Protein AF-A0AAD7X6B1-F1 (afdb_monomer_lite)

pLDDT: mean 72.1, std 19.34, range [38.94, 98.25]

Radius of gyration: 51.31 Å; chains: 1; bounding box: 116×56×172 Å

Structure (mmCIF, N/CA/C/O backbone):
data_AF-A0AAD7X6B1-F1
#
_entry.id   AF-A0AAD7X6B1-F1
#
loop_
_atom_site.group_PDB
_atom_site.id
_atom_site.type_symbol
_atom_site.label_atom_id
_atom_site.label_alt_id
_atom_site.label_comp_id
_atom_site.label_asym_id
_atom_site.label_entity_id
_atom_site.label_seq_id
_atom_site.pdbx_PDB_ins_code
_atom_site.Cartn_x
_atom_site.Cartn_y
_atom_site.Cartn_z
_atom_site.occupancy
_atom_site.B_iso_or_equiv
_atom_site.auth_seq_id
_atom_site.auth_comp_id
_atom_site.auth_asym_id
_atom_site.auth_atom_id
_atom_site.pdbx_PDB_model_num
ATOM 1 N N . MET A 1 1 ? -12.098 41.714 21.337 1.00 38.94 1 MET A N 1
ATOM 2 C CA . MET A 1 1 ? -11.946 41.512 19.877 1.00 38.94 1 MET A CA 1
ATOM 3 C C . MET A 1 1 ? -10.847 40.485 19.620 1.00 38.94 1 MET A C 1
ATOM 5 O O . MET A 1 1 ? -9.726 40.737 20.051 1.00 38.94 1 MET A O 1
ATOM 9 N N . PRO A 1 2 ? -11.117 39.340 18.969 1.00 40.84 2 PRO A N 1
ATOM 10 C CA . PRO A 1 2 ? -10.054 38.432 18.548 1.00 40.84 2 PRO A CA 1
ATOM 11 C C . PRO A 1 2 ? -9.272 39.062 17.382 1.00 40.84 2 PRO A C 1
ATOM 13 O O . PRO A 1 2 ? -9.855 39.478 16.381 1.00 40.84 2 PRO A O 1
ATOM 16 N N . ARG A 1 3 ? -7.944 39.179 17.527 1.00 50.16 3 ARG A N 1
ATOM 17 C CA . ARG A 1 3 ? -7.034 39.708 16.496 1.00 50.16 3 ARG A CA 1
ATOM 18 C C . ARG A 1 3 ? -7.098 38.823 15.242 1.00 50.16 3 ARG A C 1
ATOM 20 O O . ARG A 1 3 ? -6.750 37.646 15.299 1.00 50.16 3 ARG A O 1
ATOM 27 N N . ARG A 1 4 ? -7.516 39.401 14.109 1.00 45.25 4 ARG A N 1
ATOM 28 C CA . ARG A 1 4 ? -7.456 38.772 12.778 1.00 45.25 4 ARG A CA 1
ATOM 29 C C . ARG A 1 4 ? -6.008 38.370 12.463 1.00 45.25 4 ARG A C 1
ATOM 31 O O . ARG A 1 4 ? -5.134 39.231 12.397 1.00 45.25 4 ARG A O 1
ATOM 38 N N . ARG A 1 5 ? -5.752 37.073 12.260 1.00 54.50 5 ARG A N 1
ATOM 39 C CA . ARG A 1 5 ? -4.496 36.581 11.667 1.00 54.50 5 ARG A CA 1
ATOM 40 C C . ARG A 1 5 ? -4.524 36.938 10.178 1.00 54.50 5 ARG A C 1
ATOM 42 O O . ARG A 1 5 ? -5.528 36.681 9.518 1.00 54.50 5 ARG A O 1
ATOM 49 N N . LYS A 1 6 ? -3.464 37.573 9.669 1.00 43.41 6 LYS A N 1
ATOM 50 C CA . LYS A 1 6 ? -3.304 37.836 8.232 1.00 43.41 6 LYS A CA 1
ATOM 51 C C . LYS A 1 6 ? -3.245 36.491 7.496 1.00 43.41 6 LYS A C 1
ATOM 53 O O . LYS A 1 6 ? -2.525 35.598 7.937 1.00 43.41 6 LYS A O 1
ATOM 58 N N . LEU A 1 7 ? -4.021 36.354 6.422 1.00 44.69 7 LEU A N 1
ATOM 59 C CA . LEU A 1 7 ? -3.875 35.264 5.459 1.00 44.69 7 LEU A CA 1
ATOM 60 C C . LEU A 1 7 ? -2.452 35.336 4.895 1.00 44.69 7 LEU A C 1
ATOM 62 O O . LEU A 1 7 ? -2.012 36.408 4.478 1.00 44.69 7 LEU A O 1
ATOM 66 N N . CYS A 1 8 ? -1.723 34.223 4.961 1.00 40.91 8 CYS A N 1
ATOM 67 C CA . CYS A 1 8 ? -0.451 34.070 4.271 1.00 40.91 8 CYS A CA 1
ATOM 68 C C . CYS A 1 8 ? -0.686 34.350 2.783 1.00 40.91 8 CYS A C 1
ATOM 70 O O . CYS A 1 8 ? -1.625 33.814 2.198 1.00 40.91 8 CYS A O 1
ATOM 72 N N . SER A 1 9 ? 0.137 35.236 2.228 1.00 46.09 9 SER A N 1
ATOM 73 C CA . SER A 1 9 ? 0.201 35.572 0.810 1.00 46.09 9 SER A CA 1
ATOM 74 C C . SER A 1 9 ? 0.146 34.319 -0.060 1.00 46.09 9 SER A C 1
ATOM 76 O O . SER A 1 9 ? 0.816 33.331 0.240 1.00 46.09 9 SER A O 1
ATOM 78 N N . GLU A 1 10 ? -0.653 34.399 -1.121 1.00 46.06 10 GLU A N 1
ATOM 79 C CA . GLU A 1 10 ? -0.800 33.429 -2.203 1.00 46.06 10 GLU A CA 1
ATOM 80 C C . GLU A 1 10 ? 0.573 32.999 -2.738 1.00 46.06 10 GLU A C 1
ATOM 82 O O . GLU A 1 10 ? 1.159 33.639 -3.606 1.00 46.06 10 GLU A O 1
ATOM 87 N N . ALA A 1 11 ? 1.113 31.913 -2.193 1.00 47.50 11 ALA A N 1
ATOM 88 C CA . ALA A 1 11 ? 2.124 31.134 -2.882 1.00 47.50 11 ALA A CA 1
ATOM 89 C C . ALA A 1 11 ? 1.376 30.175 -3.823 1.00 47.50 11 ALA A C 1
ATOM 91 O O . ALA A 1 11 ? 0.430 29.519 -3.368 1.00 47.50 11 ALA A O 1
ATOM 92 N N . PRO A 1 12 ? 1.743 30.079 -5.114 1.00 46.25 12 PRO A N 1
ATOM 93 C CA . PRO A 1 12 ? 1.146 29.095 -6.004 1.00 46.25 12 PRO A CA 1
ATOM 94 C C . PRO A 1 12 ? 1.368 27.699 -5.414 1.00 46.25 12 PRO A C 1
ATOM 96 O O . PRO A 1 12 ? 2.483 27.317 -5.066 1.00 46.25 12 PRO A O 1
ATOM 99 N N . SER A 1 13 ? 0.286 26.937 -5.265 1.00 56.88 13 SER A N 1
ATOM 100 C CA . SER A 1 13 ? 0.267 25.627 -4.602 1.00 56.88 13 SER A CA 1
ATOM 101 C C . SER A 1 13 ? 1.035 24.533 -5.354 1.00 56.88 13 SER A C 1
ATOM 103 O O . SER A 1 13 ? 1.151 23.412 -4.858 1.00 56.88 13 SER A O 1
ATOM 105 N N . HIS A 1 14 ? 1.574 24.848 -6.532 1.00 47.16 14 HIS A N 1
ATOM 106 C CA . HIS A 1 14 ? 2.345 23.940 -7.363 1.00 47.16 14 HIS A CA 1
ATOM 107 C C . HIS A 1 14 ? 3.585 24.648 -7.922 1.00 47.16 14 HIS A C 1
ATOM 109 O O . HIS A 1 14 ? 3.443 25.735 -8.487 1.00 47.16 14 HIS A O 1
ATOM 115 N N . PRO A 1 15 ? 4.781 24.044 -7.799 1.00 58.50 15 PRO A N 1
ATOM 116 C CA . PRO A 1 15 ? 5.974 24.556 -8.456 1.00 58.50 15 PRO A CA 1
ATOM 117 C C . PRO A 1 15 ? 5.819 24.465 -9.979 1.00 58.50 15 PRO A C 1
ATOM 119 O O . PRO A 1 15 ? 5.164 23.559 -10.506 1.00 58.50 15 PRO A O 1
ATOM 122 N N . SER A 1 16 ? 6.422 25.413 -10.685 1.00 63.22 16 SER A N 1
ATOM 123 C CA . SER A 1 16 ? 6.434 25.469 -12.145 1.00 63.22 16 SER A CA 1
ATOM 124 C C . SER A 1 16 ? 7.122 24.229 -12.757 1.00 63.22 16 SER A C 1
ATOM 126 O O . SER A 1 16 ? 7.929 23.561 -12.102 1.00 63.22 16 SER A O 1
ATOM 128 N N . PRO A 1 17 ? 6.853 23.892 -14.033 1.00 60.91 17 PRO A N 1
ATOM 129 C CA . PRO A 1 17 ? 7.487 22.753 -14.706 1.00 60.91 17 PRO A CA 1
ATOM 130 C C . PRO A 1 17 ? 9.028 22.796 -14.715 1.00 60.91 17 PRO A C 1
ATOM 132 O O . PRO A 1 17 ? 9.675 21.748 -14.784 1.00 60.91 17 PRO A O 1
ATOM 135 N N . GLU A 1 18 ? 9.624 23.989 -14.628 1.00 60.53 18 GLU A N 1
ATOM 136 C CA . GLU A 1 18 ? 11.076 24.186 -14.532 1.00 60.53 18 GLU A CA 1
ATOM 137 C C . GLU A 1 18 ? 11.610 23.894 -13.120 1.00 60.53 18 GLU A C 1
ATOM 139 O O . GLU A 1 18 ? 12.640 23.234 -12.977 1.00 60.53 18 GLU A O 1
ATOM 144 N N . GLU A 1 19 ? 10.865 24.249 -12.070 1.00 58.59 19 GLU A N 1
ATOM 145 C CA . GLU A 1 19 ? 11.186 23.888 -10.680 1.00 58.59 19 GLU A CA 1
ATOM 146 C C . GLU A 1 19 ? 11.054 22.373 -10.434 1.00 58.59 19 GLU A C 1
ATOM 148 O O . GLU A 1 19 ? 11.860 21.780 -9.714 1.00 58.59 19 GLU A O 1
ATOM 153 N N . PHE A 1 20 ? 10.110 21.702 -11.106 1.00 59.72 20 PHE A N 1
ATOM 154 C CA . PHE A 1 20 ? 9.967 20.240 -11.058 1.00 59.72 20 PHE A CA 1
ATOM 155 C C . PHE A 1 20 ? 11.178 19.496 -11.644 1.00 59.72 20 PHE A C 1
ATOM 157 O O . PHE A 1 20 ? 11.545 18.424 -11.154 1.00 59.72 20 PHE A O 1
ATOM 164 N N . LYS A 1 21 ? 11.823 20.056 -12.677 1.00 60.78 21 LYS A N 1
ATOM 165 C CA . LYS A 1 21 ? 13.066 19.503 -13.241 1.00 60.78 21 LYS A CA 1
ATOM 166 C C . LYS A 1 21 ? 14.221 19.579 -12.244 1.00 60.78 21 LYS A C 1
ATOM 168 O O . LYS A 1 21 ? 14.988 18.623 -12.159 1.00 60.78 21 LYS A O 1
ATOM 173 N N . ASN A 1 22 ? 14.295 20.648 -11.454 1.00 57.41 22 ASN A N 1
ATOM 174 C CA . ASN A 1 22 ? 15.343 20.830 -10.447 1.00 57.41 22 ASN A CA 1
ATOM 175 C C . ASN A 1 22 ? 15.127 19.946 -9.204 1.00 57.41 22 ASN A C 1
ATOM 177 O O . ASN A 1 22 ? 16.087 19.407 -8.659 1.00 57.41 22 ASN A O 1
ATOM 181 N N . MET A 1 23 ? 13.874 19.686 -8.815 1.00 53.59 23 MET A N 1
ATOM 182 C CA . MET A 1 23 ? 13.534 18.772 -7.708 1.00 53.59 23 MET A CA 1
ATOM 183 C C . MET A 1 23 ? 13.825 17.293 -8.017 1.00 53.59 23 MET A C 1
ATOM 185 O O . MET A 1 23 ? 13.934 16.478 -7.103 1.00 53.59 23 MET A O 1
ATOM 189 N N . ARG A 1 24 ? 13.978 16.929 -9.299 1.00 57.56 24 ARG A N 1
ATOM 190 C CA . ARG A 1 24 ? 14.269 15.554 -9.743 1.00 57.56 24 ARG A CA 1
ATOM 191 C C . ARG A 1 24 ? 15.698 15.094 -9.424 1.00 57.56 24 ARG A C 1
ATOM 193 O O . ARG A 1 24 ? 15.973 13.901 -9.509 1.00 57.56 24 ARG A O 1
ATOM 200 N N . TYR A 1 25 ? 16.578 16.030 -9.066 1.00 56.81 25 TYR A N 1
ATOM 201 C CA . TYR A 1 25 ? 17.974 15.778 -8.699 1.00 56.81 25 TYR A CA 1
ATOM 202 C C . TYR A 1 25 ? 18.223 15.817 -7.186 1.00 56.81 25 TYR A C 1
ATOM 204 O O . TYR A 1 25 ? 19.356 15.610 -6.753 1.00 56.81 25 TYR A O 1
ATOM 212 N N . LEU A 1 26 ? 17.190 16.053 -6.369 1.00 53.41 26 LEU A N 1
ATOM 213 C CA . LEU A 1 26 ? 17.320 15.934 -4.921 1.00 53.41 26 LEU A CA 1
ATOM 214 C C . LEU A 1 26 ? 17.303 14.449 -4.524 1.00 53.41 26 LEU A C 1
ATOM 216 O O . LEU A 1 26 ? 16.435 13.705 -4.992 1.00 53.41 26 LEU A O 1
ATOM 220 N N . PRO A 1 27 ? 18.236 13.993 -3.668 1.00 51.09 27 PRO A N 1
ATOM 221 C CA . PRO A 1 27 ? 18.174 12.645 -3.127 1.00 51.09 27 PRO A CA 1
ATOM 222 C C . PRO A 1 27 ? 16.839 12.455 -2.389 1.00 51.09 27 PRO A C 1
ATOM 224 O O . PRO A 1 27 ? 16.344 13.397 -1.760 1.00 51.09 27 PRO A O 1
ATOM 227 N N . PRO A 1 28 ? 16.226 11.259 -2.466 1.00 54.28 28 PRO A N 1
ATOM 228 C CA . PRO A 1 28 ? 14.973 10.993 -1.775 1.00 54.28 28 PRO A CA 1
ATOM 229 C C . PRO A 1 28 ? 15.126 11.298 -0.278 1.00 54.28 28 PRO A C 1
ATOM 231 O O . PRO A 1 28 ? 16.199 11.049 0.283 1.00 54.28 28 PRO A O 1
ATOM 234 N N . PRO A 1 29 ? 14.075 11.813 0.389 1.00 51.41 29 PRO A N 1
ATOM 235 C CA . PRO A 1 29 ? 14.129 12.059 1.821 1.00 51.41 29 PRO A CA 1
ATOM 236 C C . PRO A 1 29 ? 14.535 10.763 2.539 1.00 51.41 29 PRO A C 1
ATOM 238 O O . PRO A 1 29 ? 14.073 9.682 2.146 1.00 51.41 29 PRO A O 1
ATOM 241 N N . PRO A 1 30 ? 15.402 10.838 3.566 1.00 45.00 30 PRO A N 1
ATOM 242 C CA . PRO A 1 30 ? 15.869 9.655 4.271 1.00 45.00 30 PRO A CA 1
ATOM 243 C C . PRO A 1 30 ? 14.665 8.838 4.740 1.00 45.00 30 PRO A C 1
ATOM 245 O O . PRO A 1 30 ? 13.709 9.377 5.307 1.00 45.00 30 PRO A O 1
ATOM 248 N N . ARG A 1 31 ? 14.691 7.528 4.455 1.00 47.03 31 ARG A N 1
ATOM 249 C CA . ARG A 1 31 ? 13.629 6.602 4.862 1.00 47.03 31 ARG A CA 1
ATOM 250 C C . ARG A 1 31 ? 13.367 6.799 6.351 1.00 47.03 31 ARG A C 1
ATOM 252 O O . ARG A 1 31 ? 14.287 6.675 7.158 1.00 47.03 31 ARG A O 1
ATOM 259 N N . ARG A 1 32 ? 12.110 7.075 6.711 1.00 48.19 32 ARG A N 1
ATOM 260 C CA . ARG A 1 32 ? 11.654 7.036 8.103 1.00 48.19 32 ARG A CA 1
ATOM 261 C C . ARG A 1 32 ? 12.042 5.671 8.668 1.00 48.19 32 ARG A C 1
ATOM 263 O O . ARG A 1 32 ? 11.485 4.661 8.241 1.00 48.19 32 ARG A O 1
ATOM 270 N N . ARG A 1 33 ? 13.021 5.637 9.575 1.00 51.72 33 ARG A N 1
ATOM 271 C CA . ARG A 1 33 ? 13.382 4.427 10.315 1.00 51.72 33 ARG A CA 1
ATOM 272 C C . ARG A 1 33 ? 12.201 4.100 11.222 1.00 51.72 33 ARG A C 1
ATOM 274 O O . ARG A 1 33 ? 12.027 4.699 12.276 1.00 51.72 33 ARG A O 1
ATOM 281 N N . ILE A 1 34 ? 11.325 3.223 10.743 1.00 50.44 34 ILE A N 1
ATOM 282 C CA . ILE A 1 34 ? 10.298 2.602 11.573 1.00 50.44 34 ILE A CA 1
ATOM 283 C C . ILE A 1 34 ? 11.072 1.724 12.568 1.00 50.44 34 ILE A C 1
ATOM 285 O O . ILE A 1 34 ? 11.906 0.934 12.115 1.00 50.44 34 ILE A O 1
ATOM 289 N N . PRO A 1 35 ? 10.882 1.884 13.890 1.00 48.81 35 PRO A N 1
ATOM 290 C CA . PRO A 1 35 ? 11.547 1.023 14.860 1.00 48.81 35 PRO A CA 1
ATOM 291 C C . PRO A 1 35 ? 11.210 -0.443 14.550 1.00 48.81 35 PRO A C 1
ATOM 293 O O . PRO A 1 35 ? 10.086 -0.720 14.114 1.00 48.81 35 PRO A O 1
ATOM 296 N N . PRO A 1 36 ? 12.162 -1.378 14.721 1.00 45.44 36 PRO A N 1
ATOM 297 C CA . PRO A 1 36 ? 11.935 -2.774 14.378 1.00 45.44 36 PRO A CA 1
ATOM 298 C C . PRO A 1 36 ? 10.701 -3.306 15.124 1.00 45.44 36 PRO A C 1
ATOM 300 O O . PRO A 1 36 ? 10.504 -2.971 16.298 1.00 45.44 36 PRO A O 1
ATOM 303 N N . PRO A 1 37 ? 9.847 -4.109 14.463 1.00 51.75 37 PRO A N 1
ATOM 304 C CA . PRO A 1 37 ? 8.728 -4.746 15.137 1.00 51.75 37 PRO A CA 1
ATOM 305 C C . PRO A 1 37 ? 9.268 -5.611 16.278 1.00 51.75 37 PRO A C 1
ATOM 307 O O . PRO A 1 37 ? 10.190 -6.405 16.089 1.00 51.75 37 PRO A O 1
ATOM 310 N N . VAL A 1 38 ? 8.708 -5.424 17.473 1.00 48.25 38 VAL A N 1
ATOM 311 C CA . VAL A 1 38 ? 9.084 -6.195 18.660 1.00 48.25 38 VAL A CA 1
ATOM 312 C C . VAL A 1 38 ? 8.784 -7.675 18.379 1.00 48.25 38 VAL A C 1
ATOM 314 O O . VAL A 1 38 ? 7.633 -7.988 18.064 1.00 48.25 38 VAL A O 1
ATOM 317 N N . PRO A 1 39 ? 9.772 -8.586 18.465 1.00 44.34 39 PRO A N 1
ATOM 318 C CA . PRO A 1 39 ? 9.542 -10.004 18.229 1.00 44.34 39 PRO A CA 1
ATOM 319 C C . PRO A 1 39 ? 8.568 -10.546 19.278 1.00 44.34 39 PRO A C 1
ATOM 321 O O . PRO A 1 39 ? 8.812 -10.480 20.480 1.00 44.34 39 PRO A O 1
ATOM 324 N N . SER A 1 40 ? 7.458 -11.108 18.810 1.00 46.66 40 SER A N 1
ATOM 325 C CA . SER A 1 40 ? 6.345 -11.634 19.608 1.00 46.66 40 SER A CA 1
ATOM 326 C C . SER A 1 40 ? 6.652 -12.941 20.359 1.00 46.66 40 SER A C 1
ATOM 328 O O . SER A 1 40 ? 5.726 -13.600 20.816 1.00 46.66 40 SER A O 1
ATOM 330 N N . GLY A 1 41 ? 7.925 -13.343 20.455 1.00 43.25 41 GLY A N 1
ATOM 331 C CA . GLY A 1 41 ? 8.350 -14.664 20.944 1.00 43.25 41 GLY A CA 1
ATOM 332 C C . GLY A 1 41 ? 9.249 -14.663 22.182 1.00 43.25 41 GLY A C 1
ATOM 333 O O . GLY A 1 41 ? 9.650 -15.730 22.628 1.00 43.25 41 GLY A O 1
ATOM 334 N N . LEU A 1 42 ? 9.574 -13.498 22.743 1.00 42.78 42 LEU A N 1
ATOM 335 C CA . LEU A 1 42 ? 10.259 -13.389 24.031 1.00 42.78 42 LEU A CA 1
ATOM 336 C C . LEU A 1 42 ? 9.293 -12.716 25.003 1.00 42.78 42 LEU A C 1
ATOM 338 O O . LEU A 1 42 ? 9.315 -11.497 25.147 1.00 42.78 42 LEU A O 1
ATOM 342 N N . GLU A 1 43 ? 8.404 -13.496 25.624 1.00 44.28 43 GLU A N 1
ATOM 343 C CA . GLU A 1 43 ? 7.731 -13.049 26.845 1.00 44.28 43 GLU A CA 1
ATOM 344 C C . GLU A 1 43 ? 8.816 -12.854 27.914 1.00 44.28 43 GLU A C 1
ATOM 346 O O . GLU A 1 43 ? 9.430 -13.837 28.340 1.00 44.28 43 GLU A O 1
ATOM 351 N N . PRO A 1 44 ? 9.106 -11.618 28.359 1.00 45.66 44 PRO A N 1
ATOM 352 C CA . PRO A 1 44 ? 9.964 -11.429 29.504 1.00 45.66 44 PRO A CA 1
ATOM 353 C C . PRO A 1 44 ? 9.102 -11.711 30.733 1.00 45.66 44 PRO A C 1
ATOM 355 O O . PRO A 1 44 ? 8.454 -10.818 31.271 1.00 45.66 44 PRO A O 1
ATOM 358 N N . TYR A 1 45 ? 9.121 -12.957 31.203 1.00 44.72 45 TYR A N 1
ATOM 359 C CA . TYR A 1 45 ? 8.656 -13.316 32.550 1.00 44.72 45 TYR A CA 1
ATOM 360 C C . TYR A 1 45 ? 9.523 -12.686 33.664 1.00 44.72 45 TYR A C 1
ATOM 362 O O . TYR A 1 45 ? 9.308 -12.966 34.834 1.00 44.72 45 TYR A O 1
ATOM 370 N N . LEU A 1 46 ? 10.494 -11.831 33.319 1.00 40.16 46 LEU A N 1
ATOM 371 C CA . LEU A 1 46 ? 11.587 -11.393 34.190 1.00 40.16 46 LEU A CA 1
ATOM 372 C C . LEU A 1 46 ? 11.518 -9.933 34.682 1.00 40.16 46 LEU A C 1
ATOM 374 O O . LEU A 1 46 ? 12.427 -9.515 35.378 1.00 40.16 46 LEU A O 1
ATOM 378 N N . GLU A 1 47 ? 10.472 -9.152 34.384 1.00 51.12 47 GLU A N 1
ATOM 379 C CA . GLU A 1 47 ? 10.366 -7.755 34.887 1.00 51.12 47 GLU A CA 1
ATOM 380 C C . GLU A 1 47 ? 9.001 -7.410 35.516 1.00 51.12 47 GLU A C 1
ATOM 382 O O . GLU A 1 47 ? 8.708 -6.247 35.812 1.00 51.12 47 GLU A O 1
ATOM 387 N N . TYR A 1 48 ? 8.136 -8.409 35.712 1.00 49.69 48 TYR A N 1
ATOM 388 C CA . TYR A 1 48 ? 6.825 -8.186 36.326 1.00 49.69 48 TYR A CA 1
ATOM 389 C C . TYR A 1 48 ? 6.921 -7.912 37.832 1.00 49.69 48 TYR A C 1
ATOM 391 O O . TYR A 1 48 ? 6.130 -7.140 38.368 1.00 49.69 48 TYR A O 1
ATOM 399 N N . GLU A 1 49 ? 7.894 -8.523 38.505 1.00 52.00 49 GLU A N 1
ATOM 400 C CA . GLU A 1 49 ? 8.059 -8.416 39.954 1.00 52.00 49 GLU A CA 1
ATOM 401 C C . GLU A 1 49 ? 8.621 -7.032 40.329 1.00 52.00 49 GLU A C 1
ATOM 403 O O . GLU A 1 49 ? 7.915 -6.231 40.932 1.00 52.00 49 GLU A O 1
ATOM 408 N N . ASP A 1 50 ? 9.793 -6.630 39.843 1.00 54.69 50 ASP A N 1
ATOM 409 C CA . ASP A 1 50 ? 10.483 -5.446 40.389 1.00 54.69 50 ASP A CA 1
ATOM 410 C C . ASP A 1 50 ? 9.766 -4.090 40.211 1.00 54.69 50 ASP A C 1
ATOM 412 O O . ASP A 1 50 ? 9.930 -3.186 41.031 1.00 54.69 50 ASP A O 1
ATOM 416 N N . THR A 1 51 ? 8.954 -3.911 39.162 1.00 56.22 51 THR A N 1
ATOM 417 C CA . THR A 1 51 ? 8.297 -2.612 38.885 1.00 56.22 51 THR A CA 1
ATOM 418 C C . THR A 1 51 ? 6.858 -2.515 39.387 1.00 56.22 51 THR A C 1
ATOM 420 O O . THR A 1 51 ? 6.337 -1.409 39.565 1.00 56.22 51 THR A O 1
ATOM 423 N N . VAL A 1 52 ? 6.200 -3.655 39.603 1.00 56.72 52 VAL A N 1
ATOM 424 C CA . VAL A 1 52 ? 4.758 -3.738 39.893 1.00 56.72 52 VAL A CA 1
ATOM 425 C C . VAL A 1 52 ? 4.511 -4.226 41.310 1.00 56.72 52 VAL A C 1
ATOM 427 O O . VAL A 1 52 ? 3.501 -3.864 41.908 1.00 56.72 52 VAL A O 1
ATOM 430 N N . GLN A 1 53 ? 5.440 -4.995 41.874 1.00 61.81 53 GLN A N 1
ATOM 431 C CA . GLN A 1 53 ? 5.321 -5.575 43.203 1.00 61.81 53 GLN A CA 1
ATOM 432 C C . GLN A 1 53 ? 5.160 -4.543 44.324 1.00 61.81 53 GLN A C 1
ATOM 434 O O . GLN A 1 53 ? 4.258 -4.752 45.130 1.00 61.81 53 GLN A O 1
ATOM 439 N N . PRO A 1 54 ? 5.845 -3.380 44.331 1.00 64.69 54 PRO A N 1
ATOM 440 C CA . PRO A 1 54 ? 5.588 -2.352 45.343 1.00 64.69 54 PRO A CA 1
ATOM 441 C C . PRO A 1 54 ? 4.146 -1.817 45.289 1.00 64.69 54 PRO A C 1
ATOM 443 O O . PRO A 1 54 ? 3.493 -1.660 46.315 1.00 64.69 54 PRO A O 1
ATOM 446 N N . LEU A 1 55 ? 3.606 -1.608 44.080 1.00 60.34 55 LEU A N 1
ATOM 447 C CA . LEU A 1 55 ? 2.232 -1.130 43.866 1.00 60.34 55 LEU A CA 1
ATOM 448 C C . LEU A 1 55 ? 1.188 -2.204 44.199 1.00 60.34 55 LEU A C 1
ATOM 450 O O . LEU A 1 55 ? 0.119 -1.902 44.723 1.00 60.34 55 LEU A O 1
ATOM 454 N N . VAL A 1 56 ? 1.488 -3.466 43.893 1.00 63.59 56 VAL A N 1
ATOM 455 C CA . VAL A 1 56 ? 0.632 -4.611 44.221 1.00 63.59 56 VAL A CA 1
ATOM 456 C C . VAL A 1 56 ? 0.620 -4.859 45.725 1.00 63.59 56 VAL A C 1
ATOM 458 O O . VAL A 1 56 ? -0.436 -5.172 46.262 1.00 63.59 56 VAL A O 1
ATOM 461 N N . GLU A 1 57 ? 1.750 -4.716 46.414 1.00 66.88 57 GLU A N 1
ATOM 462 C CA . GLU A 1 57 ? 1.856 -4.865 47.869 1.00 66.88 57 GLU A CA 1
ATOM 463 C C . GLU A 1 57 ? 1.126 -3.733 48.608 1.00 66.88 57 GLU A C 1
ATOM 465 O O . GLU A 1 57 ? 0.345 -4.019 49.519 1.00 66.88 57 GLU A O 1
ATOM 470 N N . GLU A 1 58 ? 1.258 -2.478 48.157 1.00 65.06 58 GLU A N 1
ATOM 471 C CA . GLU A 1 58 ? 0.481 -1.341 48.682 1.00 65.06 58 GLU A CA 1
ATOM 472 C C . GLU A 1 58 ? -1.035 -1.516 48.489 1.00 65.06 58 GLU A C 1
ATOM 474 O O . GLU A 1 58 ? -1.820 -1.173 49.376 1.00 65.06 58 GLU A O 1
ATOM 479 N N . LEU A 1 59 ? -1.463 -2.076 47.354 1.00 59.00 59 LEU A N 1
ATOM 480 C CA . LEU A 1 59 ? -2.879 -2.312 47.062 1.00 59.00 59 LEU A CA 1
ATOM 481 C C . LEU A 1 59 ? -3.436 -3.554 47.773 1.00 59.00 59 LEU A C 1
ATOM 483 O O . LEU A 1 59 ? -4.556 -3.512 48.279 1.00 59.00 59 LEU A O 1
ATOM 487 N N . LYS A 1 60 ? -2.657 -4.639 47.888 1.00 61.03 60 LYS A N 1
ATOM 488 C CA . LYS A 1 60 ? -3.031 -5.828 48.678 1.00 61.03 60 LYS A CA 1
ATOM 489 C C . LYS A 1 60 ? -3.188 -5.502 50.160 1.00 61.03 60 LYS A C 1
ATOM 491 O O . LYS A 1 60 ? -4.042 -6.094 50.817 1.00 61.03 60 LYS A O 1
ATOM 496 N N . ALA A 1 61 ? -2.418 -4.543 50.680 1.00 66.75 61 ALA A N 1
ATOM 497 C CA . ALA A 1 61 ? -2.573 -4.047 52.046 1.00 66.75 61 ALA A CA 1
ATOM 498 C C . ALA A 1 61 ? -3.933 -3.357 52.292 1.00 66.75 61 ALA A C 1
ATOM 500 O O . ALA A 1 61 ? -4.352 -3.228 53.441 1.00 66.75 61 ALA A O 1
ATOM 501 N N . GLN A 1 62 ? -4.641 -2.945 51.232 1.00 60.97 62 GLN A N 1
ATOM 502 C CA . GLN A 1 62 ? -5.956 -2.294 51.297 1.00 60.97 62 GLN A CA 1
ATOM 503 C C . GLN A 1 62 ? -7.125 -3.259 51.021 1.00 60.97 62 GLN A C 1
ATOM 505 O O . GLN A 1 62 ? -8.278 -2.906 51.270 1.00 60.97 62 GLN A O 1
ATOM 510 N N . GLY A 1 63 ? -6.845 -4.478 50.547 1.00 66.50 63 GLY A N 1
ATOM 511 C CA . GLY A 1 63 ? -7.839 -5.525 50.309 1.00 66.50 63 GLY A CA 1
ATOM 512 C C . GLY A 1 63 ? -7.456 -6.498 49.184 1.00 66.50 63 GLY A C 1
ATOM 513 O O . GLY A 1 63 ? -6.454 -6.303 48.493 1.00 66.50 63 GLY A O 1
ATOM 514 N N . PRO A 1 64 ? -8.239 -7.573 48.980 1.00 67.31 64 PRO A N 1
ATOM 515 C CA . PRO A 1 64 ? -8.014 -8.504 47.881 1.00 67.31 64 PRO A CA 1
ATOM 516 C C . PRO A 1 64 ? -8.327 -7.834 46.536 1.00 67.31 64 PRO A C 1
ATOM 518 O O . PRO A 1 64 ? -9.452 -7.412 46.282 1.00 67.31 64 PRO A O 1
ATOM 521 N N . LEU A 1 65 ? -7.313 -7.753 45.677 1.00 69.06 65 LEU A N 1
ATOM 522 C CA . LEU A 1 65 ? -7.419 -7.249 44.307 1.00 69.06 65 LEU A CA 1
ATOM 523 C C . LEU A 1 65 ? -8.171 -8.247 43.417 1.00 69.06 65 LEU A C 1
ATOM 525 O O . LEU A 1 65 ? -7.824 -9.432 43.389 1.00 69.06 65 LEU A O 1
ATOM 529 N N . ASP A 1 66 ? -9.136 -7.766 42.633 1.00 74.25 66 ASP A N 1
ATOM 530 C CA . ASP A 1 66 ? -9.837 -8.597 41.652 1.00 74.25 66 ASP A CA 1
ATOM 531 C C . ASP A 1 66 ? -8.939 -8.877 40.426 1.00 74.25 66 ASP A C 1
ATOM 533 O O . ASP A 1 66 ? -7.898 -8.246 40.191 1.00 74.25 66 ASP A O 1
ATOM 537 N N . ARG A 1 67 ? -9.335 -9.850 39.603 1.00 59.12 67 ARG A N 1
ATOM 538 C CA . ARG A 1 67 ? -8.649 -10.233 38.363 1.00 59.12 67 ARG A CA 1
ATOM 539 C C . ARG A 1 67 ? -8.552 -9.065 37.378 1.00 59.12 67 ARG A C 1
ATOM 541 O O . ARG A 1 67 ? -7.561 -8.956 36.656 1.00 59.12 67 ARG A O 1
ATOM 548 N N . ALA A 1 68 ? -9.561 -8.194 37.343 1.00 57.16 68 ALA A N 1
ATOM 549 C CA . ALA A 1 68 ? -9.557 -7.000 36.502 1.00 57.16 68 ALA A CA 1
ATOM 550 C C . ALA A 1 68 ? -8.466 -5.998 36.921 1.00 57.16 68 ALA A C 1
ATOM 552 O O . ALA A 1 68 ? -7.779 -5.449 36.057 1.00 57.16 68 ALA A O 1
ATOM 553 N N . ASP A 1 69 ? -8.254 -5.824 38.227 1.00 62.34 69 ASP A N 1
ATOM 554 C CA . ASP A 1 69 ? -7.247 -4.908 38.769 1.00 62.34 69 ASP A CA 1
ATOM 555 C C . ASP A 1 69 ? -5.829 -5.416 38.492 1.00 62.34 69 ASP A C 1
ATOM 557 O O . ASP A 1 69 ? -4.961 -4.653 38.065 1.00 62.34 69 ASP A O 1
ATOM 561 N N . HIS A 1 70 ? -5.612 -6.730 38.607 1.00 65.81 70 HIS A N 1
ATOM 562 C CA . HIS A 1 70 ? -4.348 -7.365 38.222 1.00 65.81 70 HIS A CA 1
ATOM 563 C C . HIS A 1 70 ? -4.015 -7.145 36.739 1.00 65.81 70 HIS A C 1
ATOM 565 O O . HIS A 1 70 ? -2.882 -6.808 36.397 1.00 65.81 70 HIS A O 1
ATOM 571 N N . LEU A 1 71 ? -4.999 -7.285 35.843 1.00 66.12 71 LEU A N 1
ATOM 572 C CA . LEU A 1 71 ? -4.800 -7.038 34.410 1.00 66.12 71 LEU A CA 1
ATOM 573 C C . LEU A 1 71 ? -4.493 -5.565 34.108 1.00 66.12 71 LEU A C 1
ATOM 575 O O . LEU A 1 71 ? -3.760 -5.266 33.160 1.00 66.12 71 LEU A O 1
ATOM 579 N N . LEU A 1 72 ? -5.048 -4.640 34.890 1.00 65.56 72 LEU A N 1
ATOM 580 C CA . LEU A 1 72 ? -4.812 -3.209 34.730 1.00 65.56 72 LEU A CA 1
ATOM 581 C C . LEU A 1 72 ? -3.403 -2.817 35.190 1.00 65.56 72 LEU A C 1
ATOM 583 O O . LEU A 1 72 ? -2.698 -2.122 34.455 1.00 65.56 72 LEU A O 1
ATOM 587 N N . LEU A 1 73 ? -2.962 -3.331 36.341 1.00 69.38 73 LEU A N 1
ATOM 588 C CA . LEU A 1 73 ? -1.592 -3.168 36.835 1.00 69.38 73 LEU A CA 1
ATOM 589 C C . LEU A 1 73 ? -0.572 -3.745 35.845 1.00 69.38 73 LEU A C 1
ATOM 591 O O . LEU A 1 73 ? 0.408 -3.077 35.515 1.00 69.38 73 LEU A O 1
ATOM 595 N N . TYR A 1 74 ? -0.865 -4.911 35.261 1.00 67.62 74 TYR A N 1
ATOM 596 C CA . TYR A 1 74 ? -0.036 -5.508 34.213 1.00 67.62 74 TYR A CA 1
ATOM 597 C C . TYR A 1 74 ? 0.094 -4.623 32.969 1.00 67.62 74 TYR A C 1
ATOM 599 O O . TYR A 1 74 ? 1.189 -4.416 32.441 1.00 67.62 74 TYR A O 1
ATOM 607 N N . ARG A 1 75 ? -1.017 -4.047 32.496 1.00 67.00 75 ARG A N 1
ATOM 608 C CA . ARG A 1 75 ? -0.995 -3.134 31.343 1.00 67.00 75 ARG A CA 1
ATOM 609 C C . ARG A 1 75 ? -0.206 -1.857 31.634 1.00 67.00 75 ARG A C 1
ATOM 611 O O . ARG A 1 75 ? 0.519 -1.393 30.757 1.00 67.00 75 ARG A O 1
ATOM 618 N N . LEU A 1 76 ? -0.326 -1.304 32.841 1.00 64.44 76 LEU A N 1
ATOM 619 C CA . LEU A 1 76 ? 0.408 -0.106 33.259 1.00 64.44 76 LEU A CA 1
ATOM 620 C C . LEU A 1 76 ? 1.916 -0.350 33.337 1.00 64.44 76 LEU A C 1
ATOM 622 O O . LEU A 1 76 ? 2.691 0.468 32.841 1.00 64.44 76 LEU A O 1
ATOM 626 N N . ALA A 1 77 ? 2.323 -1.487 33.896 1.00 65.50 77 ALA A N 1
ATOM 627 C CA . ALA A 1 77 ? 3.720 -1.903 33.951 1.00 65.50 77 ALA A CA 1
ATOM 628 C C . ALA A 1 77 ? 4.342 -1.975 32.554 1.00 65.50 77 ALA A C 1
ATOM 630 O O . ALA A 1 77 ? 5.383 -1.375 32.285 1.00 65.50 77 ALA A O 1
ATOM 631 N N . ARG A 1 78 ? 3.628 -2.624 31.625 1.00 65.69 78 ARG A N 1
ATOM 632 C CA . ARG A 1 78 ? 4.051 -2.754 30.230 1.00 65.69 78 ARG A CA 1
ATOM 633 C C . ARG A 1 78 ? 4.213 -1.398 29.548 1.00 65.69 78 ARG A C 1
ATOM 635 O O . ARG A 1 78 ? 5.195 -1.190 28.841 1.00 65.69 78 ARG A O 1
ATOM 642 N N . LEU A 1 79 ? 3.279 -0.471 29.769 1.00 65.88 79 LEU A N 1
ATOM 643 C CA . LEU A 1 79 ? 3.365 0.883 29.215 1.00 65.88 79 LEU A CA 1
ATOM 644 C C . LEU A 1 79 ? 4.594 1.633 29.749 1.00 65.88 79 LEU A C 1
ATOM 646 O O . LEU A 1 79 ? 5.367 2.172 28.957 1.00 65.88 79 LEU A O 1
ATOM 650 N N . ARG A 1 80 ? 4.842 1.583 31.063 1.00 64.25 80 ARG A N 1
ATOM 651 C CA . ARG A 1 80 ? 6.027 2.205 31.678 1.00 64.25 80 ARG A CA 1
ATOM 652 C C . ARG A 1 80 ? 7.334 1.622 31.150 1.00 64.25 80 ARG A C 1
ATOM 654 O O . ARG A 1 80 ? 8.250 2.378 30.841 1.00 64.25 80 ARG A O 1
ATOM 661 N N . GLN A 1 81 ? 7.413 0.303 30.997 1.00 67.50 81 GLN A N 1
ATOM 662 C CA . GLN A 1 81 ? 8.595 -0.362 30.450 1.00 67.50 81 GLN A CA 1
ATOM 663 C C .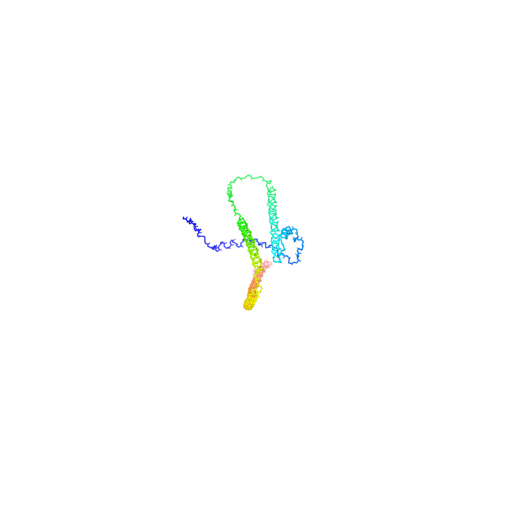 GLN A 1 81 ? 8.855 0.070 28.999 1.00 67.50 81 GLN A C 1
ATOM 665 O O . GLN A 1 81 ? 9.991 0.370 28.631 1.00 67.50 81 GLN A O 1
ATOM 670 N N . THR A 1 82 ? 7.804 0.159 28.1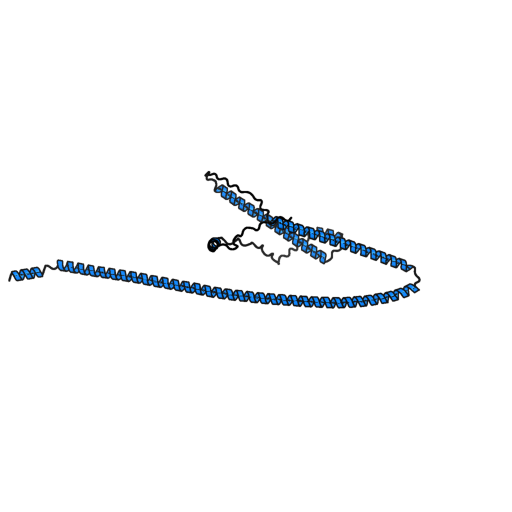73 1.00 64.44 82 THR A N 1
ATOM 671 C CA . THR A 1 82 ? 7.947 0.655 26.795 1.00 64.44 82 THR A CA 1
ATOM 672 C C . THR A 1 82 ? 8.363 2.121 26.742 1.00 64.44 82 THR A C 1
ATOM 674 O O . THR A 1 82 ? 9.144 2.491 25.866 1.00 64.44 82 THR A O 1
ATOM 677 N N . ASP A 1 83 ? 7.901 2.939 27.686 1.00 56.38 83 ASP A N 1
ATOM 678 C CA . ASP A 1 83 ? 8.281 4.347 27.780 1.00 56.38 83 ASP A CA 1
ATOM 679 C C . ASP A 1 83 ? 9.725 4.516 28.277 1.00 56.38 83 ASP A C 1
ATOM 681 O O . ASP A 1 83 ? 10.447 5.349 27.731 1.00 56.38 83 ASP A O 1
ATOM 685 N N . SER A 1 84 ? 10.193 3.686 29.220 1.00 61.16 84 SER A N 1
ATOM 686 C CA . SER A 1 84 ? 11.599 3.675 29.662 1.00 61.16 84 SER A CA 1
ATOM 687 C C . SER A 1 84 ? 12.538 3.276 28.527 1.00 61.16 84 SER A C 1
ATOM 689 O O . SER A 1 84 ? 13.488 3.997 28.238 1.00 61.16 84 SER A O 1
ATOM 691 N N . LYS A 1 85 ? 12.216 2.196 27.799 1.00 63.06 85 LYS A N 1
ATOM 692 C CA . LYS A 1 85 ? 13.004 1.736 26.642 1.00 63.06 85 LYS A CA 1
ATOM 693 C C . LYS A 1 85 ? 13.036 2.772 25.517 1.00 63.06 85 LYS A C 1
ATOM 695 O O . LYS A 1 85 ? 14.070 2.976 24.889 1.00 63.06 85 LYS A O 1
ATOM 700 N N . ARG A 1 86 ? 11.926 3.479 25.273 1.00 55.06 86 ARG A N 1
ATOM 701 C CA . ARG A 1 86 ? 11.896 4.608 24.325 1.00 55.06 86 ARG A CA 1
ATOM 702 C C . ARG A 1 86 ? 12.732 5.787 24.812 1.00 55.06 86 ARG A C 1
ATOM 704 O O . ARG A 1 86 ? 13.434 6.396 24.014 1.00 55.06 86 ARG A O 1
ATOM 711 N N . ALA A 1 87 ? 12.675 6.114 26.099 1.00 52.41 87 ALA A N 1
ATOM 712 C CA . ALA A 1 87 ? 13.484 7.183 26.673 1.00 52.41 87 ALA A CA 1
ATOM 713 C C . ALA A 1 87 ? 14.987 6.860 26.623 1.00 52.41 87 ALA A C 1
ATOM 715 O O . ALA A 1 87 ? 15.786 7.756 26.363 1.00 52.41 87 ALA A O 1
ATOM 716 N N . GLU A 1 88 ? 15.375 5.604 26.843 1.00 61.94 88 GLU A N 1
ATOM 717 C CA . GLU A 1 88 ? 16.750 5.115 26.686 1.00 61.94 88 GLU A CA 1
ATOM 718 C C . GLU A 1 88 ? 17.209 5.191 25.231 1.00 61.94 88 GLU A C 1
ATOM 720 O O . GLU A 1 88 ? 18.235 5.811 24.964 1.00 61.94 88 GLU A O 1
ATOM 725 N N . PHE A 1 89 ? 16.396 4.706 24.287 1.00 54.53 89 PHE A N 1
ATOM 726 C CA . PHE A 1 89 ? 16.672 4.822 22.853 1.00 54.53 89 PHE A CA 1
ATOM 727 C C . PHE A 1 89 ? 16.903 6.281 22.424 1.00 54.53 89 PHE A C 1
ATOM 729 O O . PHE A 1 89 ? 17.864 6.591 21.731 1.00 54.53 89 PHE A O 1
ATOM 736 N N . HIS A 1 90 ? 16.088 7.219 22.914 1.00 50.00 90 HIS A N 1
ATOM 737 C CA . HIS A 1 90 ? 16.271 8.641 22.610 1.00 50.00 90 HIS A CA 1
ATOM 738 C C . HIS A 1 90 ? 17.498 9.274 23.288 1.00 50.00 90 HIS A C 1
ATOM 740 O O . HIS A 1 90 ? 18.056 10.234 22.757 1.00 50.00 90 HIS A O 1
ATOM 746 N N . LYS A 1 91 ? 17.945 8.758 24.441 1.00 60.00 91 LYS A N 1
ATOM 747 C CA . LYS A 1 91 ? 19.217 9.174 25.061 1.00 60.00 91 LYS A CA 1
ATOM 748 C C . LYS A 1 91 ? 20.416 8.653 24.270 1.00 60.00 91 LYS A C 1
ATOM 750 O O . LYS A 1 91 ? 21.422 9.352 24.185 1.00 60.00 91 LYS A O 1
ATOM 755 N N . GLU A 1 92 ? 20.318 7.449 23.718 1.00 49.66 92 GLU A N 1
ATOM 756 C CA . GLU A 1 92 ? 21.347 6.853 22.863 1.00 49.66 92 GLU A CA 1
ATOM 757 C C . GLU A 1 92 ? 21.434 7.558 21.505 1.00 49.66 92 GLU A C 1
ATOM 759 O O . GLU A 1 92 ? 22.536 7.920 21.098 1.00 49.66 92 GLU A O 1
ATOM 764 N N . ASP A 1 93 ? 20.300 7.871 20.870 1.00 51.62 93 ASP A N 1
ATOM 765 C CA . ASP A 1 93 ? 20.246 8.668 19.634 1.00 51.62 93 ASP A CA 1
ATOM 766 C C . ASP A 1 93 ? 20.875 10.056 19.834 1.00 51.62 93 ASP A C 1
ATOM 768 O O . ASP A 1 93 ? 21.730 10.475 19.055 1.00 51.62 93 ASP A O 1
ATOM 772 N N . ALA A 1 94 ? 20.529 10.746 20.929 1.00 52.00 94 ALA A N 1
ATOM 773 C CA . ALA A 1 94 ? 21.115 12.046 21.255 1.00 52.00 94 ALA A CA 1
ATOM 774 C C . ALA A 1 94 ? 22.637 11.967 21.488 1.00 52.00 94 ALA A C 1
ATOM 776 O O . ALA A 1 94 ? 23.364 12.900 21.147 1.00 52.00 94 ALA A O 1
ATOM 777 N N . ARG A 1 95 ? 23.139 10.856 22.047 1.00 54.56 95 ARG A N 1
ATOM 778 C CA . ARG A 1 95 ? 24.584 10.609 22.196 1.00 54.56 95 ARG A CA 1
ATOM 779 C C . ARG A 1 95 ? 25.251 10.310 20.852 1.00 54.56 95 ARG A C 1
ATOM 781 O O . ARG A 1 95 ? 26.341 10.815 20.611 1.00 54.56 95 ARG A O 1
ATOM 788 N N . ALA A 1 96 ? 24.615 9.531 19.979 1.00 53.56 96 ALA A N 1
ATOM 789 C CA . ALA A 1 96 ? 25.143 9.197 18.656 1.00 53.56 96 ALA A CA 1
ATOM 790 C C . ALA A 1 96 ? 25.252 10.436 17.750 1.00 53.56 96 ALA A C 1
ATOM 792 O O . ALA A 1 96 ? 26.271 10.627 17.087 1.00 53.56 96 ALA A O 1
ATOM 793 N N . GLU A 1 97 ? 24.248 11.317 17.776 1.00 56.47 97 GLU A N 1
ATOM 794 C CA . GLU A 1 97 ? 24.295 12.595 17.059 1.00 56.47 97 GLU A CA 1
ATOM 795 C C . GLU A 1 97 ? 25.414 13.499 17.601 1.00 56.47 97 GLU A C 1
ATOM 797 O O . GLU A 1 97 ? 26.191 14.042 16.815 1.00 56.47 97 GLU A O 1
ATOM 802 N N . GLN A 1 98 ? 25.587 13.587 18.926 1.00 55.53 98 GLN A N 1
ATOM 803 C CA . GLN A 1 98 ? 26.687 14.348 19.540 1.00 55.53 98 GLN A CA 1
ATOM 804 C C . GLN A 1 98 ? 28.080 13.821 19.163 1.00 55.53 98 GLN A C 1
ATOM 806 O O . GLN A 1 98 ? 28.992 14.624 18.976 1.00 55.53 98 GLN A O 1
ATOM 811 N N . ILE A 1 99 ? 28.253 12.502 19.029 1.00 56.16 99 ILE A N 1
ATOM 812 C CA . ILE A 1 99 ? 29.519 11.900 18.580 1.00 56.16 99 ILE A CA 1
ATOM 813 C C . ILE A 1 99 ? 29.774 12.246 17.107 1.00 56.16 99 ILE A C 1
ATOM 815 O O . ILE A 1 99 ? 30.867 12.692 16.781 1.00 56.16 99 ILE A O 1
ATOM 819 N N . SER A 1 100 ? 28.759 12.159 16.236 1.00 50.66 100 SER A N 1
ATOM 820 C CA . SER A 1 100 ? 28.911 12.503 14.811 1.00 50.66 100 SER A CA 1
ATOM 821 C C . SER A 1 100 ? 29.266 13.975 14.566 1.00 50.66 100 SER A C 1
ATOM 823 O O . SER A 1 100 ? 30.124 14.269 13.740 1.00 50.66 100 SER A O 1
ATOM 825 N N . VAL A 1 101 ? 28.668 14.899 15.329 1.00 58.31 101 VAL A N 1
ATOM 826 C CA . VAL A 1 101 ? 28.992 16.332 15.255 1.00 58.31 101 VAL A CA 1
ATOM 827 C C . VAL A 1 101 ? 30.419 16.594 15.740 1.00 58.31 101 VAL A C 1
ATOM 829 O O . VAL A 1 101 ? 31.118 17.420 15.159 1.00 58.31 101 VAL A O 1
ATOM 832 N N . ARG A 1 102 ? 30.881 15.867 16.763 1.00 53.94 102 ARG A N 1
ATOM 833 C CA . ARG A 1 102 ? 32.245 15.991 17.286 1.00 53.94 102 ARG A CA 1
ATOM 834 C C . ARG A 1 102 ? 33.294 15.414 16.332 1.00 53.94 102 ARG A C 1
ATOM 836 O O . ARG A 1 102 ? 34.305 16.066 16.108 1.00 53.94 102 ARG A O 1
ATOM 843 N N . ASP A 1 103 ? 33.018 14.272 15.704 1.00 61.16 103 ASP A N 1
ATOM 844 C CA . ASP A 1 103 ? 33.881 13.681 14.671 1.00 61.16 103 ASP A CA 1
ATOM 845 C C . ASP A 1 103 ? 33.974 14.582 13.422 1.00 61.16 103 ASP A C 1
ATOM 847 O O . ASP A 1 103 ? 35.030 14.687 12.792 1.00 61.16 103 ASP A O 1
ATOM 851 N N . ASP A 1 104 ? 32.883 15.273 13.071 1.00 58.94 104 ASP A N 1
ATOM 852 C CA . ASP A 1 104 ? 32.866 16.267 11.994 1.00 58.94 104 ASP A CA 1
ATOM 853 C C . ASP A 1 104 ? 33.612 17.559 12.371 1.00 58.94 104 ASP A C 1
ATOM 855 O O . ASP A 1 104 ? 34.257 18.162 11.509 1.00 58.94 104 ASP A O 1
ATOM 859 N N . GLU A 1 105 ? 33.574 17.987 13.636 1.00 60.66 105 GLU A N 1
ATOM 860 C CA . GLU A 1 105 ? 34.387 19.104 14.137 1.00 60.66 105 GLU A CA 1
ATOM 861 C C . GLU A 1 105 ? 35.880 18.763 14.195 1.00 60.66 105 GLU A C 1
ATOM 863 O O . GLU A 1 105 ? 36.705 19.588 13.798 1.00 60.66 105 GLU A O 1
ATOM 868 N N . ASP A 1 106 ? 36.243 17.557 14.626 1.00 62.47 106 ASP A N 1
ATOM 869 C CA . ASP A 1 106 ? 37.637 17.112 14.672 1.00 62.47 106 ASP A CA 1
ATOM 870 C C . ASP A 1 106 ? 38.203 16.954 13.245 1.00 62.47 106 ASP A C 1
ATOM 872 O O . ASP A 1 106 ? 39.307 17.423 12.960 1.00 62.47 106 ASP A O 1
ATOM 876 N N . ARG A 1 107 ? 37.395 16.472 12.284 1.00 59.78 107 ARG A N 1
ATOM 877 C CA . ARG A 1 107 ? 37.735 16.490 10.845 1.00 59.78 107 ARG A CA 1
ATOM 878 C C . ARG A 1 107 ? 37.882 17.890 10.252 1.00 59.78 107 ARG A C 1
ATOM 880 O O . ARG A 1 107 ? 38.641 18.065 9.297 1.00 59.78 107 ARG A O 1
ATOM 887 N N . ARG A 1 108 ? 37.135 18.881 10.747 1.00 59.44 108 ARG A N 1
ATOM 888 C CA . ARG A 1 108 ? 37.291 20.286 10.330 1.00 59.44 108 ARG A CA 1
ATOM 889 C C . ARG A 1 108 ? 38.578 20.875 10.896 1.00 59.44 108 ARG A C 1
ATOM 891 O O . ARG A 1 108 ? 39.346 21.452 10.139 1.00 59.44 108 ARG A O 1
ATOM 898 N N . LYS A 1 109 ? 38.898 20.604 12.163 1.00 60.78 109 LYS A N 1
ATOM 899 C CA . LYS A 1 109 ? 40.159 21.035 12.789 1.00 60.78 109 LYS A CA 1
ATOM 900 C C . LYS A 1 109 ? 41.401 20.411 12.142 1.00 60.78 109 LYS A C 1
ATOM 902 O O . LYS A 1 109 ? 42.428 21.079 12.047 1.00 60.78 109 LYS A O 1
ATOM 907 N N . GLU A 1 110 ? 41.305 19.184 11.627 1.00 59.88 110 GLU A N 1
ATOM 908 C CA . GLU A 1 110 ? 42.369 18.576 10.810 1.00 59.88 110 GLU A CA 1
ATOM 909 C C . GLU A 1 110 ? 42.539 19.255 9.437 1.00 59.88 110 GLU A C 1
ATOM 911 O O . GLU A 1 110 ? 43.648 19.299 8.904 1.00 59.88 110 GLU A O 1
ATOM 916 N N . LYS A 1 111 ? 41.468 19.827 8.866 1.00 56.84 111 LYS A N 1
ATOM 917 C CA . LYS A 1 111 ? 41.506 20.559 7.586 1.00 56.84 111 LYS A CA 1
ATOM 918 C C . LYS A 1 111 ? 41.868 22.040 7.724 1.00 56.84 111 LYS A C 1
ATOM 920 O O . LYS A 1 111 ? 42.420 22.603 6.783 1.00 56.84 111 LYS A O 1
ATOM 925 N N . ASP A 1 112 ? 41.635 22.638 8.888 1.00 50.62 112 ASP A N 1
ATOM 926 C CA . ASP A 1 112 ? 41.884 24.060 9.162 1.00 50.62 112 ASP A CA 1
ATOM 927 C C . ASP A 1 112 ? 43.342 24.369 9.567 1.00 50.62 112 ASP A C 1
ATOM 929 O O . ASP A 1 112 ? 43.681 25.506 9.890 1.00 50.62 112 ASP A O 1
ATOM 933 N N . SER A 1 113 ? 44.263 23.402 9.469 1.00 50.50 113 SER A N 1
ATOM 934 C CA . SER A 1 113 ? 45.715 23.639 9.615 1.00 50.50 113 SER A CA 1
ATOM 935 C C . SER A 1 113 ? 46.358 24.333 8.395 1.00 50.50 113 SER A C 1
ATOM 937 O O . SER A 1 113 ? 47.555 24.196 8.151 1.00 50.50 113 SER A O 1
ATOM 939 N N . SER A 1 114 ? 45.587 25.089 7.608 1.00 48.94 114 SER A N 1
ATOM 940 C CA . SER A 1 114 ? 46.083 25.946 6.523 1.00 48.94 114 SER A CA 1
ATOM 941 C C . SER A 1 114 ? 45.521 27.362 6.690 1.00 48.94 114 SER A C 1
ATOM 943 O O . SER A 1 114 ? 44.302 27.524 6.695 1.00 48.94 114 SER A O 1
ATOM 945 N N . PRO A 1 115 ? 46.362 28.403 6.841 1.00 50.00 115 PRO A N 1
ATOM 946 C CA . PRO A 1 115 ? 45.877 29.730 7.175 1.00 50.00 115 PRO A CA 1
ATOM 947 C C . PRO A 1 115 ? 45.432 30.457 5.908 1.00 50.00 115 PRO A C 1
ATOM 949 O O . PRO A 1 115 ? 46.208 30.637 4.969 1.00 50.00 115 PRO A O 1
ATOM 952 N N . SER A 1 116 ? 44.192 30.933 5.884 1.00 44.31 116 SER A N 1
ATOM 953 C CA . SER A 1 116 ? 43.769 32.004 4.981 1.00 44.31 116 SER A CA 1
ATOM 954 C C . SER A 1 116 ? 42.659 32.814 5.645 1.00 44.31 116 SER A C 1
ATOM 956 O O . SER A 1 116 ? 41.533 32.353 5.792 1.00 44.31 116 SER A O 1
ATOM 958 N N . GLN A 1 117 ? 43.028 34.021 6.076 1.00 49.91 117 GLN A N 1
ATOM 959 C CA . GLN A 1 117 ? 42.122 35.113 6.429 1.00 49.91 117 GLN A CA 1
ATOM 960 C C . GLN A 1 117 ? 41.300 35.521 5.207 1.00 49.91 117 GLN A C 1
ATOM 962 O O . GLN A 1 117 ? 41.911 35.894 4.211 1.00 49.91 117 GLN A O 1
ATOM 967 N N . VAL A 1 118 ? 39.971 35.567 5.332 1.00 41.16 118 VAL A N 1
ATOM 968 C CA . VAL A 1 118 ? 39.121 36.652 4.808 1.00 41.16 118 VAL A CA 1
ATOM 969 C C . VAL A 1 118 ? 37.871 36.738 5.693 1.00 41.16 118 VAL A C 1
ATOM 971 O O . VAL A 1 118 ? 37.209 35.733 5.940 1.00 41.16 118 VAL A O 1
ATOM 974 N N . ASP A 1 119 ? 37.588 37.948 6.172 1.00 46.84 119 ASP A N 1
ATOM 975 C CA . ASP A 1 119 ? 36.402 38.339 6.934 1.00 46.84 119 ASP A CA 1
ATOM 976 C C . ASP A 1 119 ? 35.118 38.321 6.086 1.00 46.84 119 ASP A C 1
ATOM 978 O O . ASP A 1 119 ? 35.092 38.930 5.022 1.00 46.84 119 ASP A O 1
ATOM 982 N N . GLU A 1 120 ? 34.024 37.767 6.623 1.00 42.44 120 GLU A N 1
ATOM 983 C CA . GLU A 1 120 ? 32.663 38.307 6.453 1.00 42.44 120 GLU A CA 1
ATOM 984 C C . GLU A 1 120 ? 31.808 38.008 7.705 1.00 42.44 120 GLU A C 1
ATOM 986 O O . GLU A 1 120 ? 31.872 36.900 8.247 1.00 42.44 120 GLU A O 1
ATOM 991 N N . PRO A 1 121 ? 30.976 38.956 8.185 1.00 53.91 121 PRO A N 1
ATOM 992 C CA . PRO A 1 121 ? 30.093 38.731 9.320 1.00 53.91 121 PRO A CA 1
ATOM 993 C C . PRO A 1 121 ? 28.724 38.226 8.844 1.00 53.91 121 PRO A C 1
ATOM 995 O O . PRO A 1 121 ? 27.925 38.993 8.309 1.00 53.91 121 PRO A O 1
ATOM 998 N N . ASN A 1 122 ? 28.403 36.956 9.099 1.00 41.56 122 ASN A N 1
ATOM 999 C CA . ASN A 1 122 ? 27.031 36.459 8.968 1.00 41.56 122 ASN A CA 1
ATOM 1000 C C . ASN A 1 122 ? 26.344 36.412 10.336 1.00 41.56 122 ASN A C 1
ATOM 1002 O O . ASN A 1 122 ? 26.557 35.507 11.143 1.00 41.56 122 ASN A O 1
ATOM 1006 N N . LEU A 1 123 ? 25.483 37.410 10.560 1.00 44.31 123 LEU A N 1
ATOM 1007 C CA . LEU A 1 123 ? 24.423 37.394 11.563 1.00 44.31 123 LEU A CA 1
ATOM 1008 C C . LEU A 1 123 ? 23.517 36.179 11.320 1.00 44.31 123 LEU A C 1
ATOM 1010 O O . LEU A 1 123 ? 22.623 36.214 10.477 1.00 44.31 123 LEU A O 1
ATOM 1014 N N . THR A 1 124 ? 23.715 35.112 12.089 1.00 42.38 124 THR A N 1
ATOM 1015 C CA . THR A 1 124 ? 22.704 34.071 12.267 1.00 42.38 124 THR A CA 1
ATOM 1016 C C . THR A 1 124 ? 21.874 34.440 13.487 1.00 42.38 124 THR A C 1
ATOM 1018 O O . THR A 1 124 ? 22.306 34.367 14.632 1.00 42.38 124 THR A O 1
ATOM 1021 N N . THR A 1 125 ? 20.670 34.938 13.224 1.00 40.69 125 THR A N 1
ATOM 1022 C CA . THR A 1 125 ? 19.634 35.096 14.238 1.00 40.69 125 THR A CA 1
ATOM 1023 C C . THR A 1 125 ? 19.202 33.697 14.670 1.00 40.69 125 THR A C 1
ATOM 1025 O O . THR A 1 125 ? 18.516 33.000 13.925 1.00 40.69 125 THR A O 1
ATOM 1028 N N . GLU A 1 126 ? 19.631 33.267 15.855 1.00 44.12 126 GLU A N 1
ATOM 1029 C CA . GLU A 1 126 ? 19.060 32.109 16.537 1.00 44.12 126 GLU A CA 1
ATOM 1030 C C . GLU A 1 126 ? 17.605 32.433 16.909 1.00 44.12 126 GLU A C 1
ATOM 1032 O O . GLU A 1 126 ? 17.309 32.976 17.973 1.00 44.12 126 GLU A O 1
ATOM 1037 N N . GLU A 1 127 ? 16.661 32.126 16.020 1.00 41.00 127 GLU A N 1
ATOM 1038 C CA . GLU A 1 127 ? 15.296 31.886 16.472 1.00 41.00 127 GLU A CA 1
ATOM 1039 C C . GLU A 1 127 ? 15.307 30.577 17.275 1.00 41.00 127 GLU A C 1
ATOM 1041 O O . GLU A 1 127 ? 15.738 29.546 16.746 1.00 41.00 127 GLU A O 1
ATOM 1046 N N . PRO A 1 128 ? 14.834 30.554 18.537 1.00 45.22 128 PRO A N 1
ATOM 1047 C CA . PRO A 1 128 ? 14.686 29.300 19.245 1.00 45.22 128 PRO A CA 1
ATOM 1048 C C . PRO A 1 128 ? 13.619 28.491 18.513 1.00 45.22 128 PRO A C 1
ATOM 1050 O O . PRO A 1 128 ? 12.422 28.786 18.583 1.00 45.22 128 PRO A O 1
ATOM 1053 N N . ALA A 1 129 ? 14.059 27.454 17.805 1.00 42.72 129 ALA A N 1
ATOM 1054 C CA . ALA A 1 129 ? 13.194 26.409 17.303 1.00 42.72 129 ALA A CA 1
ATOM 1055 C C . ALA A 1 129 ? 12.484 25.789 18.511 1.00 42.72 129 ALA A C 1
ATOM 1057 O O . ALA A 1 129 ? 13.012 24.915 19.195 1.00 42.72 129 ALA A O 1
ATOM 1058 N N . VAL A 1 130 ? 11.278 26.274 18.814 1.00 42.88 130 VAL A N 1
ATOM 1059 C CA . VAL A 1 130 ? 10.381 25.643 19.778 1.00 42.88 130 VAL A CA 1
ATOM 1060 C C . VAL A 1 130 ? 10.057 24.269 19.206 1.00 42.88 130 VAL A C 1
ATOM 1062 O O . VAL A 1 130 ? 9.189 24.113 18.343 1.00 42.88 130 VAL A O 1
ATOM 1065 N N . SER A 1 131 ? 10.824 23.275 19.650 1.00 49.28 131 SER A N 1
ATOM 1066 C CA . SER A 1 131 ? 10.751 21.902 19.183 1.00 49.28 131 SER A CA 1
ATOM 1067 C C . SER A 1 131 ? 9.311 21.418 19.256 1.00 49.28 131 SER A C 1
ATOM 1069 O O . SER A 1 131 ? 8.702 21.374 20.330 1.00 49.28 131 SER A O 1
ATOM 1071 N N . ARG A 1 132 ? 8.759 21.016 18.105 1.00 46.12 132 ARG A N 1
ATOM 1072 C CA . ARG A 1 132 ? 7.418 20.414 17.973 1.00 46.12 132 ARG A CA 1
ATOM 1073 C C . ARG A 1 132 ? 7.209 19.201 18.905 1.00 46.12 132 ARG A C 1
ATOM 1075 O O . ARG A 1 132 ? 6.064 18.845 19.170 1.00 46.12 132 ARG A O 1
ATOM 1082 N N . SER A 1 133 ? 8.285 18.624 19.448 1.00 52.28 133 SER A N 1
ATOM 1083 C CA . SER A 1 133 ? 8.311 17.559 20.464 1.00 52.28 133 SER A CA 1
ATOM 1084 C C . SER A 1 133 ? 7.934 18.008 21.890 1.00 52.28 133 SER A C 1
ATOM 1086 O O . SER A 1 133 ? 7.405 17.215 22.669 1.00 52.28 133 SER A O 1
ATOM 1088 N N . SER A 1 134 ? 8.124 19.283 22.248 1.00 54.00 134 SER A N 1
ATOM 1089 C CA . SER A 1 134 ? 7.714 19.824 23.560 1.00 54.00 134 SER A CA 1
ATOM 1090 C C . SER A 1 134 ? 6.185 19.930 23.689 1.00 54.00 134 SER A C 1
ATOM 1092 O O . SER A 1 134 ? 5.607 19.660 24.744 1.00 54.00 134 SER A O 1
ATOM 1094 N N . LEU A 1 135 ? 5.509 20.227 22.574 1.00 51.66 135 LEU A N 1
ATOM 1095 C CA . LEU A 1 135 ? 4.049 20.288 22.469 1.00 51.66 135 LEU A CA 1
ATOM 1096 C C . LEU A 1 135 ? 3.387 18.908 22.584 1.00 51.66 135 LEU A C 1
ATOM 1098 O O . LEU A 1 135 ? 2.275 18.810 23.107 1.00 51.66 135 LEU A O 1
ATOM 1102 N N . THR A 1 136 ? 4.045 17.838 22.126 1.00 59.97 136 THR A N 1
ATOM 1103 C CA . THR A 1 136 ? 3.533 16.466 22.272 1.00 59.97 136 THR A CA 1
ATOM 1104 C C . THR A 1 136 ? 3.696 15.954 23.700 1.00 59.97 136 THR A C 1
ATOM 1106 O O . THR A 1 136 ? 2.750 15.385 24.242 1.00 59.97 136 THR A O 1
ATOM 1109 N N . HIS A 1 137 ? 4.821 16.258 24.352 1.00 56.50 137 HIS A N 1
ATOM 1110 C CA . HIS A 1 137 ? 5.058 15.911 25.754 1.00 56.50 137 HIS A CA 1
ATOM 1111 C C . HIS A 1 137 ? 4.074 16.621 26.702 1.00 56.50 137 HIS A C 1
ATOM 1113 O O . HIS A 1 137 ? 3.468 15.988 27.564 1.00 56.50 137 HIS A O 1
ATOM 1119 N N . ALA A 1 138 ? 3.802 17.915 26.485 1.00 59.59 138 ALA A N 1
ATOM 1120 C CA . ALA A 1 138 ? 2.822 18.662 27.281 1.00 59.59 138 ALA A CA 1
ATOM 1121 C C . ALA A 1 138 ? 1.384 18.119 27.133 1.00 59.59 138 ALA A C 1
ATOM 1123 O O . ALA A 1 138 ? 0.614 18.092 28.096 1.00 59.59 138 ALA A O 1
ATOM 1124 N N . ARG A 1 139 ? 1.012 17.645 25.935 1.00 65.81 139 ARG A N 1
ATOM 1125 C CA . ARG A 1 139 ? -0.289 16.994 25.699 1.00 65.81 139 ARG A CA 1
ATOM 1126 C C . ARG A 1 139 ? -0.375 15.626 26.377 1.00 65.81 139 ARG A C 1
ATOM 1128 O O . ARG A 1 139 ? -1.419 15.311 26.943 1.00 65.81 139 ARG A O 1
ATOM 1135 N N . GLN A 1 140 ? 0.710 14.854 26.368 1.00 67.44 140 GLN A N 1
ATOM 1136 C CA . GLN A 1 140 ? 0.789 13.559 27.049 1.00 67.44 140 GLN A CA 1
ATOM 1137 C C . GLN A 1 140 ? 0.732 13.713 28.575 1.00 67.44 140 GLN A C 1
ATOM 1139 O O . GLN A 1 140 ? -0.074 13.048 29.217 1.00 67.44 140 GLN A O 1
ATOM 1144 N N . GLN A 1 141 ? 1.462 14.668 29.159 1.00 75.25 141 GLN A N 1
ATOM 1145 C CA . GLN A 1 141 ? 1.377 14.966 30.595 1.00 75.25 141 GLN A CA 1
ATOM 1146 C C . GLN A 1 141 ? -0.026 15.416 31.025 1.00 75.25 141 GLN A C 1
ATOM 1148 O O . GLN A 1 141 ? -0.501 15.049 32.100 1.00 75.25 141 GLN A O 1
ATOM 1153 N N . LYS A 1 142 ? -0.726 16.181 30.177 1.00 79.12 142 LYS A N 1
ATOM 1154 C CA . LYS A 1 142 ? -2.124 16.555 30.427 1.00 79.12 142 LYS A CA 1
ATOM 1155 C C . LYS A 1 142 ? -3.055 15.337 30.401 1.00 79.12 142 LYS A C 1
ATOM 1157 O O . LYS A 1 142 ? -3.963 15.265 31.223 1.00 79.12 142 LYS A O 1
ATOM 1162 N N . ALA A 1 143 ? -2.828 14.385 29.494 1.00 69.12 143 ALA A N 1
ATOM 1163 C CA . ALA A 1 143 ? -3.601 13.145 29.437 1.00 69.12 143 ALA A CA 1
ATOM 1164 C C . ALA A 1 143 ? -3.385 12.277 30.688 1.00 69.12 143 ALA A C 1
ATOM 1166 O O . ALA A 1 143 ? -4.359 11.780 31.248 1.00 69.12 143 ALA A O 1
ATOM 1167 N N . VAL A 1 144 ? -2.143 12.173 31.174 1.00 73.38 144 VAL A N 1
ATOM 1168 C CA . VAL A 1 144 ? -1.810 11.439 32.409 1.00 73.38 144 VAL A CA 1
ATOM 1169 C C . VAL A 1 144 ? -2.493 12.063 33.626 1.00 73.38 144 VAL A C 1
ATOM 1171 O O . VAL A 1 144 ? -3.201 11.366 34.343 1.00 73.38 144 VAL A O 1
ATOM 1174 N N . ARG A 1 145 ? -2.403 13.385 33.808 1.00 82.56 145 ARG A N 1
ATOM 1175 C CA . ARG A 1 145 ? -3.076 14.074 34.928 1.00 82.56 145 ARG A CA 1
ATOM 1176 C C . ARG A 1 145 ? -4.599 13.936 34.893 1.00 82.56 145 ARG A C 1
ATOM 1178 O O . ARG A 1 145 ? -5.241 13.880 35.936 1.00 82.56 145 ARG A O 1
ATOM 1185 N N . ASN A 1 146 ? -5.192 13.893 33.701 1.00 81.19 146 ASN A N 1
ATOM 1186 C CA . ASN A 1 146 ? -6.625 13.642 33.557 1.00 81.19 146 ASN A CA 1
ATOM 1187 C C . ASN A 1 146 ? -6.985 12.194 33.926 1.00 81.19 146 ASN A C 1
ATOM 1189 O O . ASN A 1 146 ? -8.018 11.976 34.551 1.00 81.19 146 ASN A O 1
ATOM 1193 N N . ALA A 1 147 ? -6.137 11.223 33.574 1.00 72.88 147 ALA A N 1
ATOM 1194 C CA . ALA A 1 147 ? -6.320 9.831 33.971 1.00 72.88 147 ALA A CA 1
ATOM 1195 C C . ALA A 1 147 ? -6.181 9.652 35.493 1.00 72.88 147 ALA A C 1
ATOM 1197 O O . ALA A 1 147 ? -7.011 8.984 36.099 1.00 72.88 147 ALA A O 1
ATOM 1198 N N . GLU A 1 148 ? -5.201 10.306 36.122 1.00 79.25 148 GLU A N 1
ATOM 1199 C CA . GLU A 1 148 ? -5.028 10.314 37.583 1.00 79.25 148 GLU A CA 1
ATOM 1200 C C . GLU A 1 148 ? -6.262 10.882 38.297 1.00 79.25 148 GLU A C 1
ATOM 1202 O O . GLU A 1 148 ? -6.762 10.275 39.240 1.00 79.25 148 GLU A O 1
ATOM 1207 N N . ARG A 1 149 ? -6.814 12.000 37.806 1.00 87.50 149 ARG A N 1
ATOM 1208 C CA . ARG A 1 149 ? -8.058 12.572 38.348 1.00 87.50 149 ARG A CA 1
ATOM 1209 C C . ARG A 1 149 ? -9.243 11.622 38.213 1.00 87.50 149 ARG A C 1
ATOM 1211 O O . ARG A 1 149 ? -9.951 11.413 39.188 1.00 87.50 149 ARG A O 1
ATOM 1218 N N . ALA A 1 150 ? -9.416 10.997 37.049 1.00 83.00 150 ALA A N 1
ATOM 1219 C CA . ALA A 1 150 ? -10.505 10.047 36.826 1.00 83.00 150 ALA A CA 1
ATOM 1220 C C . ALA A 1 150 ? -10.404 8.807 37.736 1.00 83.00 150 ALA A C 1
ATOM 1222 O O . ALA A 1 150 ? -11.421 8.263 38.165 1.00 83.00 150 ALA A O 1
ATOM 1223 N N . VAL A 1 151 ? -9.184 8.357 38.049 1.00 78.50 151 VAL A N 1
ATOM 1224 C CA . VAL A 1 151 ? -8.957 7.261 39.003 1.00 78.50 151 VAL A CA 1
ATOM 1225 C C . VAL A 1 151 ? -9.336 7.691 40.420 1.00 78.50 151 VAL A C 1
ATOM 1227 O O . VAL A 1 151 ? -10.055 6.957 41.095 1.00 78.50 151 VAL A O 1
ATOM 1230 N N . LEU A 1 152 ? -8.914 8.880 40.857 1.00 86.94 152 LEU A N 1
ATOM 1231 C CA . LEU A 1 152 ? -9.250 9.402 42.185 1.00 86.94 152 LEU A CA 1
ATOM 1232 C C . LEU A 1 152 ? -10.762 9.610 42.360 1.00 86.94 152 LEU A C 1
ATOM 1234 O O . LEU A 1 152 ? -11.321 9.145 43.350 1.00 86.94 152 LEU A O 1
ATOM 1238 N N . GLU A 1 153 ? -11.444 10.190 41.369 1.00 85.62 153 GLU A N 1
ATOM 1239 C CA . GLU A 1 153 ? -12.908 10.352 41.373 1.00 85.62 153 GLU A CA 1
ATOM 1240 C C . GLU A 1 153 ? -13.631 8.999 41.493 1.00 85.62 153 GLU A C 1
ATOM 1242 O O . GLU A 1 153 ? -14.615 8.857 42.225 1.00 85.62 153 GLU A O 1
ATOM 1247 N N . ARG A 1 154 ? -13.123 7.961 40.816 1.00 85.19 154 ARG A N 1
ATOM 1248 C CA . ARG A 1 154 ? -13.697 6.613 40.893 1.00 85.19 154 ARG A CA 1
ATOM 1249 C C . ARG A 1 154 ? -13.470 5.957 42.257 1.00 85.19 154 ARG A C 1
ATOM 1251 O O . ARG A 1 154 ? -14.358 5.257 42.740 1.00 85.19 154 ARG A O 1
ATOM 1258 N N . LEU A 1 155 ? -12.320 6.185 42.888 1.00 81.50 155 LEU A N 1
ATOM 1259 C CA . LEU A 1 155 ? -12.032 5.686 44.237 1.00 81.50 155 LEU A CA 1
ATOM 1260 C C . LEU A 1 155 ? -12.903 6.372 45.297 1.00 81.50 155 LEU A C 1
ATOM 1262 O O . LEU A 1 155 ? -13.421 5.704 46.194 1.00 81.50 155 LEU A O 1
ATOM 1266 N N . GLU A 1 156 ? -13.139 7.678 45.169 1.00 86.94 156 GLU A N 1
ATOM 1267 C CA . GLU A 1 156 ? -14.071 8.407 46.036 1.00 86.94 156 GLU A CA 1
ATOM 1268 C C . GLU A 1 156 ? -15.504 7.881 45.888 1.00 86.94 156 GLU A C 1
ATOM 1270 O O . GLU A 1 156 ? -16.182 7.645 46.891 1.00 86.94 156 GLU A O 1
ATOM 1275 N N . ALA A 1 157 ? -15.945 7.589 44.661 1.00 87.69 157 ALA A N 1
ATOM 1276 C CA . ALA A 1 157 ? -17.249 6.975 44.417 1.00 87.69 157 ALA A CA 1
ATOM 1277 C C . ALA A 1 157 ? -17.388 5.597 45.094 1.00 87.69 157 ALA A C 1
ATOM 1279 O O . ALA A 1 157 ? -18.413 5.317 45.719 1.00 87.69 157 ALA A O 1
ATOM 1280 N N . ILE A 1 158 ? -16.348 4.756 45.041 1.00 85.31 158 ILE A N 1
ATOM 1281 C CA . ILE A 1 158 ? -16.324 3.452 45.729 1.00 85.31 158 ILE A CA 1
ATOM 1282 C C . ILE A 1 158 ? -16.394 3.639 47.253 1.00 85.31 158 ILE A C 1
ATOM 1284 O O . ILE A 1 158 ? -17.139 2.933 47.941 1.00 85.31 158 ILE A O 1
ATOM 1288 N N . ARG A 1 159 ? -15.680 4.627 47.802 1.00 89.62 159 ARG A N 1
ATOM 1289 C CA . ARG A 1 159 ? -15.737 4.948 49.234 1.00 89.62 159 ARG A CA 1
ATOM 1290 C C . ARG A 1 159 ? -17.134 5.402 49.667 1.00 89.62 159 ARG A C 1
ATOM 1292 O O . ARG A 1 159 ? -17.623 4.974 50.709 1.00 89.62 159 ARG A O 1
ATOM 1299 N N . HIS A 1 160 ? -17.804 6.234 48.876 1.00 88.94 160 HIS A N 1
ATOM 1300 C CA . HIS A 1 160 ? -19.177 6.644 49.176 1.00 88.94 160 HIS A CA 1
ATOM 1301 C C . HIS A 1 160 ? -20.168 5.479 49.080 1.00 88.94 160 HIS A C 1
ATOM 1303 O O . HIS A 1 160 ? -21.003 5.326 49.972 1.00 88.94 160 HIS A O 1
ATOM 1309 N N . ALA A 1 161 ? -20.038 4.618 48.067 1.00 88.44 161 ALA A N 1
ATOM 1310 C CA . ALA A 1 161 ? -20.887 3.437 47.911 1.00 88.44 161 ALA A CA 1
ATOM 1311 C C . ALA A 1 161 ? -20.738 2.454 49.087 1.00 88.44 161 ALA A C 1
ATOM 1313 O O . ALA A 1 161 ? -21.729 1.954 49.618 1.00 88.44 161 ALA A O 1
ATOM 1314 N N . THR A 1 162 ? -19.508 2.224 49.549 1.00 88.06 162 THR A N 1
ATOM 1315 C CA . THR A 1 162 ? -19.235 1.347 50.703 1.00 88.06 162 THR A CA 1
ATOM 1316 C C . THR A 1 162 ? -19.752 1.933 52.018 1.00 88.06 162 THR A C 1
ATOM 1318 O O . THR A 1 162 ? -20.302 1.203 52.843 1.00 88.06 162 THR A O 1
ATOM 1321 N N . LEU A 1 163 ? -19.657 3.251 52.219 1.00 90.38 163 LEU A N 1
ATOM 1322 C CA . LEU A 1 163 ? -20.268 3.914 53.376 1.00 90.38 163 LEU A CA 1
ATOM 1323 C C . LEU A 1 163 ? -21.799 3.807 53.360 1.00 90.38 163 LEU A C 1
ATOM 1325 O O . LEU A 1 163 ? -22.381 3.466 54.389 1.00 90.38 163 LEU A O 1
ATOM 1329 N N . GLN A 1 164 ? -22.436 4.010 52.203 1.00 91.31 164 GLN A N 1
ATOM 1330 C CA . GLN A 1 164 ? -23.884 3.827 52.047 1.00 91.31 164 GLN A CA 1
ATOM 1331 C C . GLN A 1 164 ? -24.312 2.383 52.333 1.00 91.31 164 GLN A C 1
ATOM 1333 O O . GLN A 1 164 ? -25.294 2.159 53.039 1.00 91.31 164 GLN A O 1
ATOM 1338 N N . GLN A 1 165 ? -23.555 1.393 51.853 1.00 88.00 165 GLN A N 1
ATOM 1339 C CA . GLN A 1 165 ? -23.836 -0.019 52.119 1.00 88.00 165 GLN A CA 1
ATOM 1340 C C . GLN A 1 165 ? -23.746 -0.352 53.617 1.00 88.00 165 GLN A C 1
ATOM 1342 O O . GLN A 1 165 ? -24.632 -1.016 54.156 1.00 88.00 165 GLN A O 1
ATOM 1347 N N . ASN A 1 166 ? -22.720 0.152 54.308 1.00 88.56 166 ASN A N 1
ATOM 1348 C CA . ASN A 1 166 ? -22.565 -0.033 55.752 1.00 88.56 166 ASN A CA 1
ATOM 1349 C C . ASN A 1 166 ? -23.682 0.657 56.552 1.00 88.56 166 ASN A C 1
ATOM 1351 O O . ASN A 1 166 ? -24.116 0.154 57.590 1.00 88.56 166 ASN A O 1
ATOM 1355 N N . GLU A 1 167 ? -24.165 1.811 56.091 1.00 89.38 167 GLU A N 1
ATOM 1356 C CA . GLU A 1 167 ? -25.272 2.521 56.731 1.00 89.38 167 GLU A CA 1
ATOM 1357 C C . GLU A 1 167 ? -26.602 1.775 56.561 1.00 89.38 167 GLU A C 1
ATOM 1359 O O . GLU A 1 167 ? -27.325 1.591 57.543 1.00 89.38 167 GLU A O 1
ATOM 1364 N N . LEU A 1 168 ? -26.875 1.247 55.364 1.00 87.81 168 LEU A N 1
ATOM 1365 C CA . LEU A 1 168 ? -28.030 0.382 55.105 1.00 87.81 168 LEU A CA 1
ATOM 1366 C C . LEU A 1 168 ? -27.984 -0.904 55.944 1.00 87.81 168 LEU A C 1
ATOM 1368 O O . LEU A 1 168 ? -29.000 -1.295 56.516 1.00 87.81 168 LEU A O 1
ATOM 1372 N N . GLN A 1 169 ? -26.809 -1.525 56.099 1.00 85.69 169 GLN A N 1
ATOM 1373 C CA . GLN A 1 169 ? -26.639 -2.688 56.979 1.00 85.69 169 GLN A CA 1
ATOM 1374 C C . GLN A 1 169 ? -26.942 -2.350 58.443 1.00 85.69 169 GLN A C 1
ATOM 1376 O O . GLN A 1 169 ? -27.693 -3.070 59.100 1.00 85.69 169 GLN A O 1
ATOM 1381 N N . ARG A 1 170 ? -26.447 -1.214 58.950 1.00 87.69 170 ARG A N 1
ATOM 1382 C CA . ARG A 1 170 ? -26.755 -0.762 60.319 1.00 87.69 170 ARG A CA 1
ATOM 1383 C C . ARG A 1 170 ? -28.240 -0.457 60.514 1.00 87.69 170 ARG A C 1
ATOM 1385 O O . ARG A 1 170 ? -28.767 -0.687 61.602 1.00 87.69 170 ARG A O 1
ATOM 1392 N N . GLN A 1 171 ? -28.923 0.071 59.500 1.00 85.94 171 GLN A N 1
ATOM 1393 C CA . GLN A 1 171 ? -30.370 0.293 59.553 1.00 85.94 171 GLN A CA 1
ATOM 1394 C C . GLN A 1 171 ? -31.141 -1.034 59.582 1.00 85.94 171 GLN A C 1
ATOM 1396 O O . GLN A 1 171 ? -32.034 -1.187 60.417 1.00 85.94 171 GLN A O 1
ATOM 1401 N N . ALA A 1 172 ? -30.751 -2.012 58.759 1.00 80.50 172 ALA A N 1
ATOM 1402 C CA . ALA A 1 172 ? -31.343 -3.349 58.759 1.00 80.50 172 ALA A CA 1
ATOM 1403 C C . ALA A 1 172 ? -31.153 -4.067 60.111 1.00 80.50 172 ALA A C 1
ATOM 1405 O O . ALA A 1 172 ? -32.104 -4.621 60.662 1.00 80.50 172 ALA A O 1
ATOM 1406 N N . GLU A 1 173 ? -29.961 -3.983 60.711 1.00 82.50 173 GLU A N 1
ATOM 1407 C CA . GLU A 1 173 ? -29.696 -4.538 62.046 1.00 82.50 173 GLU A CA 1
ATOM 1408 C C . GLU A 1 173 ? -30.538 -3.870 63.144 1.00 82.50 173 GLU A C 1
ATOM 1410 O O . GLU A 1 173 ? -31.025 -4.543 64.056 1.00 82.50 173 GLU A O 1
ATOM 1415 N N . ARG A 1 174 ? -30.753 -2.549 63.065 1.00 81.44 174 ARG A N 1
ATOM 1416 C CA . ARG A 1 174 ? -31.626 -1.824 64.006 1.00 81.44 174 ARG A CA 1
ATOM 1417 C C . ARG A 1 174 ? -33.088 -2.242 63.866 1.00 81.44 174 ARG A C 1
ATOM 1419 O O . ARG A 1 174 ? -33.749 -2.423 64.886 1.00 81.44 174 ARG A O 1
ATOM 1426 N N . GLN A 1 175 ? -33.576 -2.437 62.641 1.00 79.94 175 GLN A N 1
ATOM 1427 C CA . GLN A 1 175 ? -34.939 -2.915 62.393 1.00 79.94 175 GLN A CA 1
ATOM 1428 C C . GLN A 1 175 ? -35.140 -4.347 62.906 1.00 79.94 175 GLN A C 1
ATOM 1430 O O . GLN A 1 175 ? -36.145 -4.627 63.558 1.00 79.94 175 GLN A O 1
ATOM 1435 N N . LEU A 1 176 ? -34.160 -5.236 62.705 1.00 72.88 176 LEU A N 1
ATOM 1436 C CA . LEU A 1 176 ? -34.195 -6.595 63.256 1.00 72.88 176 LEU A CA 1
ATOM 1437 C C . LEU A 1 176 ? -34.235 -6.592 64.790 1.00 72.88 176 LEU A C 1
ATOM 1439 O O . LEU A 1 176 ? -34.995 -7.357 65.377 1.00 72.88 176 LEU A O 1
ATOM 1443 N N . ARG A 1 177 ? -33.479 -5.703 65.450 1.00 74.25 177 ARG A N 1
ATOM 1444 C CA . ARG A 1 177 ? -33.517 -5.557 66.917 1.00 74.25 177 ARG A CA 1
ATOM 1445 C C . ARG A 1 177 ? -34.840 -4.984 67.432 1.00 74.25 177 ARG A C 1
ATOM 1447 O O . ARG A 1 177 ? -35.281 -5.383 68.503 1.00 74.25 177 ARG A O 1
ATOM 1454 N N . GLN A 1 178 ? -35.492 -4.092 66.685 1.00 69.81 178 GLN A N 1
ATOM 1455 C CA . GLN A 1 178 ? -36.816 -3.565 67.049 1.00 69.81 178 GLN A CA 1
ATOM 1456 C C . GLN A 1 178 ? -37.925 -4.620 66.916 1.00 69.81 178 GLN A C 1
ATOM 1458 O O . GLN A 1 178 ? -38.823 -4.663 67.752 1.00 69.81 178 GLN A O 1
ATOM 1463 N N . LYS A 1 179 ? -37.831 -5.524 65.933 1.00 64.62 179 LYS A N 1
ATOM 1464 C CA . LYS A 1 179 ? -38.818 -6.597 65.720 1.00 64.62 179 LYS A CA 1
ATOM 1465 C C . LYS A 1 179 ? -38.718 -7.776 66.706 1.00 64.62 179 LYS A C 1
ATOM 1467 O O . LYS A 1 179 ? -39.586 -8.641 66.695 1.00 64.62 179 LYS A O 1
ATOM 1472 N N . GLN A 1 180 ? -37.717 -7.816 67.593 1.00 60.56 180 GLN A N 1
ATOM 1473 C CA . GLN A 1 180 ? -37.584 -8.864 68.624 1.00 60.56 180 GLN A CA 1
ATOM 1474 C C . GLN A 1 180 ? -38.503 -8.669 69.853 1.00 60.56 180 GLN A C 1
ATOM 1476 O O . GLN A 1 180 ? -38.492 -9.510 70.748 1.00 60.56 180 GLN A O 1
ATOM 1481 N N . GLY A 1 181 ? -39.306 -7.596 69.909 1.00 53.94 181 GLY A N 1
ATOM 1482 C CA . GLY A 1 181 ? -40.208 -7.288 71.033 1.00 53.94 181 GLY A CA 1
ATOM 1483 C C . GLY A 1 181 ? -41.713 -7.453 70.773 1.00 53.94 181 GLY A C 1
ATOM 1484 O O . GLY A 1 181 ? -42.505 -7.153 71.664 1.00 53.94 181 GLY A O 1
ATOM 1485 N N . GLU A 1 182 ? -42.140 -7.899 69.587 1.00 56.47 182 GLU A N 1
ATOM 1486 C CA . GLU A 1 182 ? -43.564 -7.981 69.225 1.00 56.47 182 GLU A CA 1
ATOM 1487 C C . GLU A 1 182 ? -44.133 -9.408 69.353 1.00 56.47 182 GLU A C 1
ATOM 1489 O O . GLU A 1 182 ? -43.436 -10.388 69.085 1.00 56.47 182 GLU A O 1
ATOM 1494 N N . PRO A 1 183 ? -45.409 -9.567 69.762 1.00 55.75 183 PRO A N 1
ATOM 1495 C CA . PRO A 1 183 ? -46.012 -10.878 69.979 1.00 55.75 183 PRO A CA 1
ATOM 1496 C C . PRO A 1 183 ? -46.004 -11.713 68.688 1.00 55.75 183 PRO A C 1
ATOM 1498 O O . PRO A 1 183 ? -46.556 -11.302 67.664 1.00 55.75 183 PRO A O 1
ATOM 1501 N N . HIS A 1 184 ? -45.428 -12.919 68.770 1.00 51.47 184 HIS A N 1
ATOM 1502 C CA . HIS A 1 184 ? -45.163 -13.874 67.678 1.00 51.47 184 HIS A CA 1
ATOM 1503 C C . HIS A 1 184 ? -46.332 -14.149 66.703 1.00 51.47 184 HIS A C 1
ATOM 1505 O O . HIS A 1 184 ? -46.113 -14.632 65.593 1.00 51.47 184 HIS A O 1
ATOM 1511 N N . ALA A 1 185 ? -47.573 -13.830 67.075 1.00 50.97 185 ALA A N 1
ATOM 1512 C CA . ALA A 1 185 ? -48.750 -13.992 66.226 1.00 50.97 185 ALA A CA 1
ATOM 1513 C C . ALA A 1 185 ? -48.864 -12.942 65.099 1.00 50.97 185 ALA A C 1
ATOM 1515 O O . ALA A 1 185 ? -49.327 -13.287 64.015 1.00 50.97 185 ALA A O 1
ATOM 1516 N N . LYS A 1 186 ? -48.426 -11.690 65.315 1.00 56.38 186 LYS A N 1
ATOM 1517 C CA . LYS A 1 186 ? -48.392 -10.663 64.248 1.00 56.38 186 LYS A CA 1
ATOM 1518 C C . LYS A 1 186 ? -47.197 -10.861 63.316 1.00 56.38 186 LYS A C 1
ATOM 1520 O O . LYS A 1 186 ? -47.342 -10.768 62.103 1.00 56.38 186 LYS A O 1
ATOM 1525 N N . VAL A 1 187 ? -46.069 -11.274 63.891 1.00 56.56 187 VAL A N 1
ATOM 1526 C CA . VAL A 1 187 ? -44.840 -11.643 63.180 1.00 56.56 187 VAL A CA 1
ATOM 1527 C C . VAL A 1 187 ? -45.120 -12.760 62.163 1.00 56.56 187 VAL A C 1
ATOM 1529 O O . VAL A 1 187 ? -44.805 -12.614 60.993 1.00 56.56 187 VAL A O 1
ATOM 1532 N N . ASN A 1 188 ? -45.838 -13.825 62.529 1.00 59.19 188 ASN A N 1
ATOM 1533 C CA . ASN A 1 188 ? -46.159 -14.900 61.575 1.00 59.19 188 ASN A CA 1
ATOM 1534 C C . ASN A 1 188 ? -47.087 -14.489 60.414 1.00 59.19 188 ASN A C 1
ATOM 1536 O O . ASN A 1 188 ? -47.077 -15.151 59.375 1.00 59.19 188 ASN A O 1
ATOM 1540 N N . ALA A 1 189 ? -47.902 -13.442 60.573 1.00 61.03 189 ALA A N 1
ATOM 1541 C CA . ALA A 1 189 ? -48.746 -12.931 59.492 1.00 61.03 189 ALA A CA 1
ATOM 1542 C C . ALA A 1 189 ? -47.923 -12.049 58.539 1.00 61.03 189 ALA A C 1
ATOM 1544 O O . ALA A 1 189 ? -47.929 -12.279 57.332 1.00 61.03 189 ALA A O 1
ATOM 1545 N N . GLU A 1 190 ? -47.128 -11.129 59.093 1.00 69.50 190 GLU A N 1
ATOM 1546 C CA . GLU A 1 190 ? -46.230 -10.261 58.323 1.00 69.50 190 GLU A CA 1
ATOM 1547 C C . GLU A 1 190 ? -45.164 -11.047 57.553 1.00 69.50 190 GLU A C 1
ATOM 1549 O O . GLU A 1 190 ? -44.841 -10.687 56.427 1.00 69.50 190 GLU A O 1
ATOM 1554 N N . TRP A 1 191 ? -44.649 -12.149 58.107 1.00 72.75 191 TRP A N 1
ATOM 1555 C CA . TRP A 1 191 ? -43.645 -12.976 57.427 1.00 72.75 191 TRP A CA 1
ATOM 1556 C C . TRP A 1 191 ? -44.234 -13.728 56.232 1.00 72.75 191 TRP A C 1
ATOM 1558 O O . TRP A 1 191 ? -43.576 -13.859 55.209 1.00 72.75 191 TRP A O 1
ATOM 1568 N N . ARG A 1 192 ? -45.503 -14.153 56.303 1.00 72.94 192 ARG A N 1
ATOM 1569 C CA . ARG A 1 192 ? -46.185 -14.779 55.158 1.00 72.94 192 ARG A CA 1
ATOM 1570 C C . ARG A 1 192 ? -46.483 -13.785 54.044 1.00 72.94 192 ARG A C 1
ATOM 1572 O O . ARG A 1 192 ? -46.457 -14.165 52.876 1.00 72.94 192 ARG A O 1
ATOM 1579 N N . ASP A 1 193 ? -46.794 -12.542 54.391 1.00 73.25 193 ASP A N 1
ATOM 1580 C CA . ASP A 1 193 ? -47.007 -11.496 53.394 1.00 73.25 193 ASP A CA 1
ATOM 1581 C C . ASP A 1 193 ? -45.667 -11.017 52.804 1.00 73.25 193 ASP A C 1
ATOM 1583 O O . ASP A 1 193 ? -45.574 -10.855 51.588 1.00 73.25 193 ASP A O 1
ATOM 1587 N N . GLN A 1 194 ? -44.586 -10.976 53.596 1.00 74.62 194 GLN A N 1
ATOM 1588 C CA . GLN A 1 194 ? -43.217 -10.785 53.094 1.00 74.62 194 GLN A CA 1
ATOM 1589 C C . GLN A 1 194 ? -42.736 -11.939 52.198 1.00 74.62 194 GLN A C 1
ATOM 1591 O O . GLN A 1 194 ? -42.095 -11.685 51.180 1.00 74.62 194 GLN A O 1
ATOM 1596 N N . ASP A 1 195 ? -43.070 -13.197 52.496 1.00 74.44 195 ASP A N 1
ATOM 1597 C CA . ASP A 1 195 ? -42.737 -14.344 51.635 1.00 74.44 195 ASP A CA 1
ATOM 1598 C C . ASP A 1 195 ? -43.465 -14.273 50.280 1.00 74.44 195 ASP A C 1
ATOM 1600 O O . ASP A 1 195 ? -42.901 -14.607 49.236 1.00 74.44 195 ASP A O 1
ATOM 1604 N N . LYS A 1 196 ? -44.709 -13.774 50.254 1.00 80.19 196 LYS A N 1
ATOM 1605 C CA . LYS A 1 196 ? -45.446 -13.541 48.998 1.00 80.19 196 LYS A CA 1
ATOM 1606 C C . LYS A 1 196 ? -44.864 -12.377 48.200 1.00 80.19 196 LYS A C 1
ATOM 1608 O O . LYS A 1 196 ? -44.738 -12.484 46.981 1.00 80.19 196 LYS A O 1
ATOM 1613 N N . GLU A 1 197 ? -44.500 -11.281 48.864 1.00 82.69 197 GLU A N 1
ATOM 1614 C CA . GLU A 1 197 ? -43.868 -10.129 48.216 1.00 82.69 197 GLU A CA 1
ATOM 1615 C C . GLU A 1 197 ? -42.482 -10.481 47.664 1.00 82.69 197 GLU A C 1
ATOM 1617 O O . GLU A 1 197 ? -42.179 -10.144 46.521 1.00 82.69 197 GLU A O 1
ATOM 1622 N N . THR A 1 198 ? -41.664 -11.224 48.412 1.00 83.06 198 THR A N 1
ATOM 1623 C CA . THR A 1 198 ? -40.338 -11.679 47.959 1.00 83.06 198 THR A CA 1
ATOM 1624 C C . THR A 1 198 ? -40.435 -12.721 46.845 1.00 83.06 198 THR A C 1
ATOM 1626 O O . THR A 1 198 ? -39.664 -12.651 45.890 1.00 83.06 198 THR A O 1
ATOM 1629 N N . SER A 1 199 ? -41.423 -13.623 46.883 1.00 81.19 199 SER A N 1
ATOM 1630 C CA . SER A 1 199 ? -41.751 -14.528 45.771 1.00 81.19 199 SER A CA 1
ATOM 1631 C C . SER A 1 199 ? -42.152 -13.759 44.507 1.00 81.19 199 SER A C 1
ATOM 1633 O O . SER A 1 199 ? -41.707 -14.095 43.409 1.00 81.19 199 SER A O 1
ATOM 1635 N N . ALA A 1 200 ? -42.993 -12.730 44.633 1.00 82.31 200 ALA A N 1
ATOM 1636 C CA . ALA A 1 200 ? -43.401 -11.902 43.499 1.00 82.31 200 ALA A CA 1
ATOM 1637 C C . ALA A 1 200 ? -42.222 -11.084 42.942 1.00 82.31 200 ALA A C 1
ATOM 1639 O O . ALA A 1 200 ? -42.053 -10.991 41.725 1.00 82.31 200 ALA A O 1
ATOM 1640 N N . GLN A 1 201 ? -41.365 -10.553 43.817 1.00 85.81 201 GLN A N 1
ATOM 1641 C CA . GLN A 1 201 ? -40.128 -9.870 43.432 1.00 85.81 201 GLN A CA 1
ATOM 1642 C C . GLN A 1 201 ? -39.138 -10.825 42.748 1.00 85.81 201 GLN A C 1
ATOM 1644 O O . GLN A 1 201 ? -38.523 -10.448 41.753 1.00 85.81 201 GLN A O 1
ATOM 1649 N N . ALA A 1 202 ? -39.014 -12.071 43.212 1.00 85.19 202 ALA A N 1
ATOM 1650 C CA . ALA A 1 202 ? -38.170 -13.084 42.580 1.00 85.19 202 ALA A CA 1
ATOM 1651 C C . ALA A 1 202 ? -38.645 -13.407 41.153 1.00 85.19 202 ALA A C 1
ATOM 1653 O O . ALA A 1 202 ? -37.837 -13.380 40.226 1.00 85.19 202 ALA A O 1
ATOM 1654 N N . ALA A 1 203 ? -39.955 -13.593 40.953 1.00 86.25 203 ALA A N 1
ATOM 1655 C CA . ALA A 1 203 ? -40.537 -13.811 39.627 1.00 86.25 203 ALA A CA 1
ATOM 1656 C C . ALA A 1 203 ? -40.336 -12.603 38.687 1.00 86.25 203 ALA A C 1
ATOM 1658 O O . ALA A 1 203 ? -40.026 -12.769 37.505 1.00 86.25 203 ALA A O 1
ATOM 1659 N N . GLN A 1 204 ? -40.448 -11.371 39.202 1.00 89.94 204 GLN A N 1
ATOM 1660 C CA . GLN A 1 204 ? -40.145 -10.158 38.431 1.00 89.94 204 GLN A CA 1
ATOM 1661 C C . GLN A 1 204 ? -38.665 -10.086 38.029 1.00 89.94 204 GLN A C 1
ATOM 1663 O O . GLN A 1 204 ? -38.351 -9.765 36.882 1.00 89.94 204 GLN A O 1
ATOM 1668 N N . LEU A 1 205 ? -37.745 -10.416 38.939 1.00 90.44 205 LEU A N 1
ATOM 1669 C CA . LEU A 1 205 ? -36.310 -10.432 38.652 1.00 90.44 205 LEU A CA 1
ATOM 1670 C C . LEU A 1 205 ? -35.930 -11.523 37.644 1.00 90.44 205 LEU A C 1
ATOM 1672 O O . LEU A 1 205 ? -35.062 -11.284 36.806 1.00 90.44 205 LEU A O 1
ATOM 1676 N N . GLU A 1 206 ? -36.575 -12.689 37.675 1.00 88.69 206 GLU A N 1
ATOM 1677 C CA . GLU A 1 206 ? -36.392 -13.733 36.659 1.00 88.69 206 GLU A CA 1
ATOM 1678 C C . GLU A 1 206 ? -36.880 -13.276 35.282 1.00 88.69 206 GLU A C 1
ATOM 1680 O O . GLU A 1 206 ? -36.129 -13.378 34.313 1.00 88.69 206 GLU A O 1
ATOM 1685 N N . SER A 1 207 ? -38.056 -12.644 35.198 1.00 92.19 207 SER A N 1
ATOM 1686 C CA . SER A 1 207 ? -38.542 -12.043 33.948 1.00 92.19 207 SER A CA 1
ATOM 1687 C C . SER A 1 207 ? -37.577 -10.987 33.397 1.00 92.19 207 SER A C 1
ATOM 1689 O O . SER A 1 207 ? -37.344 -10.928 32.187 1.00 92.19 207 SER A O 1
ATOM 1691 N N . ILE A 1 208 ? -36.995 -10.150 34.262 1.00 92.31 208 ILE A N 1
ATOM 1692 C CA . ILE A 1 208 ? -35.989 -9.157 33.861 1.00 92.31 208 ILE A CA 1
ATOM 1693 C C . ILE A 1 208 ? -34.715 -9.864 33.379 1.00 92.31 208 ILE A C 1
ATOM 1695 O O . ILE A 1 208 ? -34.180 -9.514 32.327 1.00 92.31 208 ILE A O 1
ATOM 1699 N N . ARG A 1 209 ? -34.242 -10.899 34.082 1.00 93.50 209 ARG A N 1
ATOM 1700 C CA . ARG A 1 209 ? -33.065 -11.686 33.673 1.00 93.50 209 ARG A CA 1
ATOM 1701 C C . ARG A 1 209 ? -33.261 -12.358 32.318 1.00 93.50 209 ARG A C 1
ATOM 1703 O O . ARG A 1 209 ? -32.340 -12.331 31.504 1.00 93.50 209 ARG A O 1
ATOM 1710 N N . GLU A 1 210 ? -34.438 -12.912 32.040 1.00 94.06 210 GLU A N 1
ATOM 1711 C CA . GLU A 1 210 ? -34.752 -13.507 30.739 1.00 94.06 210 GLU A CA 1
ATOM 1712 C C . GLU A 1 210 ? -34.746 -12.470 29.613 1.00 94.06 210 GLU A C 1
ATOM 1714 O O . GLU A 1 210 ? -34.148 -12.706 28.560 1.00 94.06 210 GLU A O 1
ATOM 1719 N N . MET A 1 211 ? -35.358 -11.303 29.838 1.00 94.56 211 MET A N 1
ATOM 1720 C CA . MET A 1 211 ? -35.347 -10.193 28.880 1.00 94.56 211 MET A CA 1
ATOM 1721 C C . MET A 1 211 ? -33.922 -9.706 28.600 1.00 94.56 211 MET A C 1
ATOM 1723 O O . MET A 1 211 ? -33.530 -9.565 27.441 1.00 94.56 211 MET A O 1
ATOM 1727 N N . HIS A 1 212 ? -33.115 -9.518 29.646 1.00 92.88 212 HIS A N 1
ATOM 1728 C CA . HIS A 1 212 ? -31.713 -9.125 29.508 1.00 92.88 212 HIS A CA 1
ATOM 1729 C C . HIS A 1 212 ? -30.882 -10.208 28.808 1.00 92.88 212 HIS A C 1
ATOM 1731 O O . HIS A 1 212 ? -30.061 -9.886 27.954 1.00 92.88 212 HIS A O 1
ATOM 1737 N N . SER A 1 213 ? -31.114 -11.491 29.102 1.00 94.69 213 SER A N 1
ATOM 1738 C CA . SER A 1 213 ? -30.431 -12.605 28.433 1.00 94.69 213 SER A CA 1
ATOM 1739 C C . SER A 1 213 ? -30.738 -12.639 26.935 1.00 94.69 213 SER A C 1
ATOM 1741 O O . SER A 1 213 ? -29.820 -12.776 26.124 1.00 94.69 213 SER A O 1
ATOM 1743 N N . LYS A 1 214 ? -32.008 -12.450 26.551 1.00 96.62 214 LYS A N 1
ATOM 1744 C CA . LYS A 1 214 ? -32.416 -12.344 25.142 1.00 96.62 214 LYS A CA 1
ATOM 1745 C C . LYS A 1 214 ? -31.751 -11.149 24.459 1.00 96.62 214 LYS A C 1
ATOM 1747 O O . LYS A 1 214 ? -31.193 -11.312 23.379 1.00 96.62 214 LYS A O 1
ATOM 1752 N N . HIS A 1 215 ? -31.731 -9.987 25.112 1.00 95.06 215 HIS A N 1
ATOM 1753 C CA . HIS A 1 215 ? -31.100 -8.790 24.559 1.00 95.06 215 HIS A CA 1
ATOM 1754 C C . HIS A 1 215 ? -29.580 -8.942 24.383 1.00 95.06 215 HIS A C 1
ATOM 1756 O O . HIS A 1 215 ? -29.035 -8.543 23.358 1.00 95.06 215 HIS A O 1
ATOM 1762 N N . ILE A 1 216 ? -28.889 -9.568 25.343 1.00 94.69 216 ILE A N 1
ATOM 1763 C CA . ILE A 1 216 ? -27.447 -9.843 25.245 1.00 94.69 216 ILE A CA 1
ATOM 1764 C C . ILE A 1 216 ? -27.151 -10.791 24.078 1.00 94.69 216 ILE A C 1
ATOM 1766 O O . ILE A 1 216 ? -26.217 -10.538 23.319 1.00 94.69 216 ILE A O 1
ATOM 1770 N N . LYS A 1 217 ? -27.951 -11.852 23.902 1.00 97.50 217 LYS A N 1
ATOM 1771 C CA . LYS A 1 217 ? -27.807 -12.771 22.760 1.00 97.50 217 LYS A CA 1
ATOM 1772 C C . LYS A 1 217 ? -28.011 -12.048 21.433 1.00 97.50 217 LYS A C 1
ATOM 1774 O O . LYS A 1 217 ? -27.187 -12.189 20.539 1.00 97.50 217 LYS A O 1
ATOM 1779 N N . GLU A 1 218 ? -29.043 -11.214 21.334 1.00 96.75 218 GLU A N 1
ATOM 1780 C CA . GLU A 1 218 ? -29.307 -10.431 20.127 1.00 96.75 218 GLU A CA 1
ATOM 1781 C C . GLU A 1 218 ? -28.165 -9.449 19.811 1.00 96.75 218 GLU A C 1
ATOM 1783 O O . GLU A 1 218 ? -27.753 -9.322 18.659 1.00 96.75 218 GLU A O 1
ATOM 1788 N N . LEU A 1 219 ? -27.610 -8.776 20.824 1.00 96.88 219 LEU A N 1
ATOM 1789 C CA . LEU A 1 219 ? -26.441 -7.911 20.646 1.00 96.88 219 LEU A CA 1
ATOM 1790 C C . LEU A 1 219 ? -25.213 -8.699 20.184 1.00 96.88 219 LEU A C 1
ATOM 1792 O O . LEU A 1 219 ? -24.483 -8.214 19.321 1.00 96.88 219 LEU A O 1
ATOM 1796 N N . HIS A 1 220 ? -24.997 -9.902 20.718 1.00 95.69 220 HIS A N 1
ATOM 1797 C CA . HIS A 1 220 ? -23.895 -10.763 20.298 1.00 95.69 220 HIS A CA 1
ATOM 1798 C C . HIS A 1 220 ? -24.058 -11.219 18.843 1.00 95.69 220 HIS A C 1
ATOM 1800 O O . HIS A 1 220 ? -23.127 -11.090 18.055 1.00 95.69 220 HIS A O 1
ATOM 1806 N N . GLU A 1 221 ? -25.255 -11.659 18.449 1.00 96.12 221 GLU A N 1
ATOM 1807 C CA . GLU A 1 221 ? -25.556 -12.034 17.061 1.00 96.12 221 GLU A CA 1
ATOM 1808 C C . GLU A 1 221 ? -25.369 -10.856 16.094 1.00 96.12 221 GLU A C 1
ATOM 1810 O O . GLU A 1 221 ? -24.852 -11.031 14.991 1.00 96.12 221 GLU A O 1
ATOM 1815 N N . ARG A 1 222 ? -25.752 -9.638 16.500 1.00 96.94 222 ARG A N 1
ATOM 1816 C CA . ARG A 1 222 ? -25.493 -8.422 15.712 1.00 96.94 222 ARG A CA 1
ATOM 1817 C C . ARG A 1 222 ? -23.993 -8.145 15.585 1.00 96.94 222 ARG A C 1
ATOM 1819 O O . ARG A 1 222 ? -23.523 -7.894 14.482 1.00 96.94 222 ARG A O 1
ATOM 1826 N N . GLN A 1 223 ? -23.232 -8.252 16.675 1.00 95.81 223 GLN A N 1
ATOM 1827 C CA . GLN A 1 223 ? -21.777 -8.063 16.646 1.00 95.81 223 GLN A CA 1
ATOM 1828 C C . GLN A 1 223 ? -21.062 -9.102 15.774 1.00 95.81 223 GLN A C 1
ATOM 1830 O O . GLN A 1 223 ? -20.113 -8.753 15.074 1.00 95.81 223 GLN A O 1
ATOM 1835 N N . GLU A 1 224 ? -21.508 -10.359 15.782 1.00 95.44 224 GLU A N 1
ATOM 1836 C CA . GLU A 1 224 ? -20.962 -11.400 14.906 1.00 95.44 224 GLU A CA 1
ATOM 1837 C C . GLU A 1 224 ? -21.262 -11.126 13.433 1.00 95.44 224 GLU A C 1
ATOM 1839 O O . GLU A 1 224 ? -20.369 -11.267 12.599 1.00 95.44 224 GLU A O 1
ATOM 1844 N N . ARG A 1 225 ? -22.478 -10.670 13.104 1.00 97.00 225 ARG A N 1
ATOM 1845 C CA . ARG A 1 225 ? -22.827 -10.270 11.730 1.00 97.00 225 ARG A CA 1
ATOM 1846 C C . ARG A 1 225 ? -21.967 -9.106 11.249 1.00 97.00 225 ARG A C 1
ATOM 1848 O O . ARG A 1 225 ? -21.368 -9.216 10.184 1.00 97.00 225 ARG A O 1
ATOM 1855 N N . ASP A 1 226 ? -21.830 -8.056 12.056 1.00 97.06 226 ASP A N 1
ATOM 1856 C CA . ASP A 1 226 ? -20.988 -6.899 11.728 1.00 97.06 226 ASP A CA 1
ATOM 1857 C C . ASP A 1 226 ? -19.518 -7.303 11.553 1.00 97.06 226 ASP A C 1
ATOM 1859 O O . ASP A 1 226 ? -18.810 -6.784 10.688 1.00 97.06 226 ASP A O 1
ATOM 1863 N N . ARG A 1 227 ? -19.034 -8.235 12.383 1.00 97.38 227 ARG A N 1
ATOM 1864 C CA . ARG A 1 227 ? -17.675 -8.767 12.276 1.00 97.38 227 ARG A CA 1
ATOM 1865 C C . ARG A 1 227 ? -17.482 -9.539 10.972 1.00 97.38 227 ARG A C 1
ATOM 1867 O O . ARG A 1 227 ? -16.509 -9.274 10.272 1.00 97.38 227 ARG A O 1
ATOM 1874 N N . LEU A 1 228 ? -18.397 -10.447 10.638 1.00 97.38 228 LEU A N 1
ATOM 1875 C CA . LEU A 1 228 ? -18.338 -11.226 9.399 1.00 97.38 228 LEU A CA 1
ATOM 1876 C C . LEU A 1 228 ? -18.450 -10.328 8.161 1.00 97.38 228 LEU A C 1
ATOM 1878 O O . LEU A 1 228 ? -17.741 -10.548 7.183 1.00 97.38 228 LEU A O 1
ATOM 1882 N N . GLU A 1 229 ? -19.287 -9.290 8.198 1.00 96.94 229 GLU A N 1
ATOM 1883 C CA . GLU A 1 229 ? -19.403 -8.322 7.104 1.00 96.94 229 GLU A CA 1
ATOM 1884 C C . GLU A 1 229 ? -18.096 -7.543 6.900 1.00 96.94 229 GLU A C 1
ATOM 1886 O O . GLU A 1 229 ? -17.640 -7.386 5.765 1.00 96.94 229 GLU A O 1
ATOM 1891 N N . ARG A 1 230 ? -17.436 -7.124 7.990 1.00 96.94 230 ARG A N 1
ATOM 1892 C CA . ARG A 1 230 ? -16.110 -6.491 7.918 1.00 96.94 230 ARG A CA 1
ATOM 1893 C C . ARG A 1 230 ? -15.071 -7.439 7.339 1.00 96.94 230 ARG A C 1
ATOM 1895 O O . ARG A 1 230 ? -14.397 -7.053 6.390 1.00 96.94 230 ARG A O 1
ATOM 1902 N N . GLU A 1 231 ? -14.987 -8.670 7.839 1.00 96.50 231 GLU A N 1
A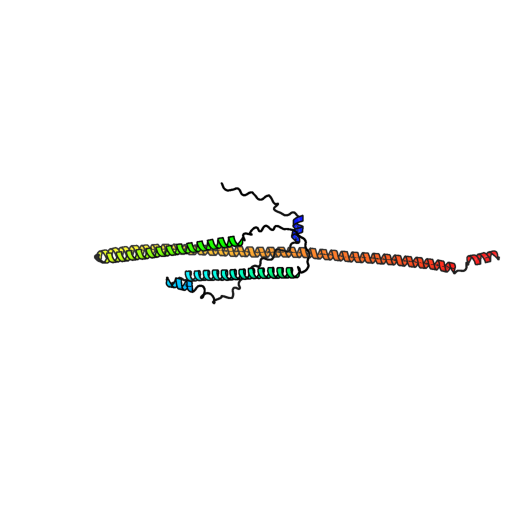TOM 1903 C CA . GLU A 1 231 ? -14.050 -9.685 7.338 1.00 96.50 231 GLU A CA 1
ATOM 1904 C C . GLU A 1 231 ? -14.259 -9.943 5.831 1.00 96.50 231 GLU A C 1
ATOM 1906 O O . GLU A 1 231 ? -13.295 -9.913 5.065 1.00 96.50 231 GLU A O 1
ATOM 1911 N N . GLN A 1 232 ? -15.510 -10.064 5.368 1.00 96.69 232 GLN A N 1
ATOM 1912 C CA . GLN A 1 232 ? -15.825 -10.198 3.940 1.00 96.69 232 GLN A CA 1
ATOM 1913 C C . GLN A 1 232 ? -15.465 -8.946 3.130 1.00 96.69 232 GLN A C 1
ATOM 1915 O O . GLN A 1 232 ? -14.980 -9.054 2.002 1.00 96.69 232 GLN A O 1
ATOM 1920 N N . SER A 1 233 ? -15.706 -7.749 3.668 1.00 94.19 233 SER A N 1
ATOM 1921 C CA . SER A 1 233 ? -15.353 -6.495 2.993 1.00 94.19 233 SER A CA 1
ATOM 1922 C C . SER A 1 233 ? -13.836 -6.318 2.864 1.00 94.19 233 SER A C 1
ATOM 1924 O O . SER A 1 233 ? -13.351 -5.908 1.810 1.00 94.19 233 SER A O 1
ATOM 1926 N N . GLU A 1 234 ? -13.077 -6.702 3.893 1.00 96.38 234 GLU A N 1
ATOM 1927 C CA . GLU A 1 234 ? -11.617 -6.684 3.888 1.00 96.38 234 GLU A CA 1
ATOM 1928 C C . GLU A 1 234 ? -11.053 -7.706 2.904 1.00 96.38 234 GLU A C 1
ATOM 1930 O O . GLU A 1 234 ? -10.120 -7.397 2.166 1.00 96.38 234 GLU A O 1
ATOM 1935 N N . GLU A 1 235 ? -11.622 -8.910 2.847 1.00 96.12 235 GLU A N 1
ATOM 1936 C CA . GLU A 1 235 ? -11.217 -9.930 1.882 1.00 96.12 235 GLU A CA 1
ATOM 1937 C C . GLU A 1 235 ? -11.474 -9.471 0.440 1.00 96.12 235 GLU A C 1
ATOM 1939 O O . GLU A 1 235 ? -10.589 -9.581 -0.411 1.00 96.12 235 GLU A O 1
ATOM 1944 N N . ARG A 1 236 ? -12.637 -8.862 0.170 1.00 97.00 236 ARG A N 1
ATOM 1945 C CA . ARG A 1 236 ? -12.934 -8.256 -1.139 1.00 97.00 236 ARG A CA 1
ATOM 1946 C C . ARG A 1 236 ? -11.937 -7.154 -1.490 1.00 97.00 236 ARG A C 1
ATOM 1948 O O . ARG A 1 236 ? -11.420 -7.155 -2.604 1.00 97.00 236 ARG A O 1
ATOM 1955 N N . ALA A 1 237 ? -11.613 -6.273 -0.543 1.00 96.00 237 ALA A N 1
ATOM 1956 C CA . ALA A 1 237 ? -10.624 -5.219 -0.748 1.00 96.00 237 ALA A CA 1
ATOM 1957 C C . ALA A 1 237 ? -9.222 -5.787 -1.033 1.00 96.00 237 ALA A C 1
ATOM 1959 O O . ALA A 1 237 ? -8.542 -5.310 -1.939 1.00 96.00 237 ALA A O 1
ATOM 1960 N N . ARG A 1 238 ? -8.799 -6.843 -0.324 1.00 97.06 238 ARG A N 1
ATOM 1961 C CA . ARG A 1 238 ? -7.518 -7.532 -0.573 1.00 97.06 238 ARG A CA 1
ATOM 1962 C C . ARG A 1 238 ? -7.479 -8.183 -1.955 1.00 97.06 238 ARG A C 1
ATOM 1964 O O . ARG A 1 238 ? -6.471 -8.086 -2.652 1.00 97.06 238 ARG A O 1
ATOM 1971 N N . MET A 1 239 ? -8.572 -8.820 -2.372 1.00 96.88 239 MET A N 1
ATOM 1972 C CA . MET A 1 239 ? -8.684 -9.426 -3.702 1.00 96.88 239 MET A CA 1
ATOM 1973 C C . MET A 1 239 ? -8.658 -8.374 -4.815 1.00 96.88 239 MET A C 1
ATOM 1975 O O . MET A 1 239 ? -8.011 -8.582 -5.842 1.00 96.88 239 MET A O 1
ATOM 1979 N N . GLU A 1 240 ? -9.318 -7.234 -4.611 1.00 96.06 240 GLU A N 1
ATOM 1980 C CA . GLU A 1 240 ? -9.299 -6.116 -5.553 1.00 96.06 240 GLU A CA 1
ATOM 1981 C C . GLU A 1 240 ? -7.910 -5.473 -5.648 1.00 96.06 240 GLU A C 1
ATOM 1983 O O . GLU A 1 240 ? -7.417 -5.271 -6.756 1.00 96.06 240 GLU A O 1
ATOM 1988 N N . GLN A 1 241 ? -7.232 -5.248 -4.518 1.00 96.62 241 GLN A N 1
ATOM 1989 C CA . GLN A 1 241 ? -5.845 -4.769 -4.494 1.00 96.62 241 GLN A CA 1
ATOM 1990 C C . GLN A 1 241 ? -4.907 -5.729 -5.232 1.00 96.62 241 GLN A C 1
ATOM 1992 O O . GLN A 1 241 ? -4.181 -5.308 -6.126 1.00 96.62 241 GLN A O 1
ATOM 1997 N N . SER A 1 242 ? -4.985 -7.035 -4.952 1.00 96.88 242 SER A N 1
ATOM 1998 C CA . SER A 1 242 ? -4.170 -8.034 -5.655 1.00 96.88 242 SER A CA 1
ATOM 1999 C C . SER A 1 242 ? -4.447 -8.056 -7.162 1.00 96.88 242 SER A C 1
ATOM 2001 O O . SER A 1 242 ? -3.539 -8.263 -7.971 1.00 96.88 242 SER A O 1
ATOM 2003 N N . ARG A 1 243 ? -5.701 -7.836 -7.572 1.00 97.69 243 ARG A N 1
ATOM 2004 C CA . ARG A 1 243 ? -6.057 -7.713 -8.987 1.00 97.69 243 ARG A CA 1
ATOM 2005 C C . ARG A 1 243 ? -5.441 -6.460 -9.610 1.00 97.69 243 ARG A C 1
ATOM 2007 O O . ARG A 1 243 ? -4.876 -6.565 -10.696 1.00 97.69 243 ARG A O 1
ATOM 2014 N N . GLN A 1 244 ? -5.521 -5.314 -8.938 1.00 97.00 244 GLN A N 1
ATOM 2015 C CA . GLN A 1 244 ? -4.924 -4.061 -9.408 1.00 97.00 244 GLN A CA 1
ATOM 2016 C C . GLN A 1 244 ? -3.404 -4.188 -9.553 1.00 97.00 244 GLN A C 1
ATOM 2018 O O . GLN A 1 244 ? -2.874 -3.857 -10.609 1.00 97.00 244 GLN A O 1
ATOM 2023 N N . GLU A 1 245 ? -2.715 -4.775 -8.572 1.00 96.56 245 GLU A N 1
ATOM 2024 C CA . GLU A 1 245 ? -1.268 -5.026 -8.635 1.00 96.56 245 GLU A CA 1
ATOM 2025 C C . GLU A 1 245 ? -0.884 -5.906 -9.834 1.00 96.56 245 GLU A C 1
ATOM 2027 O O . GLU A 1 245 ? 0.078 -5.616 -10.546 1.00 96.56 245 GLU A O 1
ATOM 2032 N N . LYS A 1 246 ? -1.659 -6.964 -10.111 1.00 97.88 246 LYS A N 1
ATOM 2033 C CA . LYS A 1 246 ? -1.442 -7.821 -11.289 1.00 97.88 246 LYS A CA 1
ATOM 2034 C C . LYS A 1 246 ? -1.668 -7.069 -12.598 1.00 97.88 246 LYS A C 1
ATOM 2036 O O . LYS A 1 246 ? -0.913 -7.261 -13.550 1.00 97.88 246 LYS A O 1
ATOM 2041 N N . GLU A 1 247 ? -2.695 -6.224 -12.665 1.00 97.31 247 GLU A N 1
ATOM 2042 C CA . GLU A 1 247 ? -2.972 -5.400 -13.844 1.00 97.31 247 GLU A CA 1
ATOM 2043 C C . GLU A 1 247 ? -1.875 -4.343 -14.068 1.00 97.31 247 GLU A C 1
ATOM 2045 O O . GLU A 1 247 ? -1.462 -4.130 -15.210 1.00 97.31 247 GLU A O 1
ATOM 2050 N N . GLU A 1 248 ? -1.357 -3.721 -13.008 1.00 97.00 248 GLU A N 1
ATOM 2051 C CA . GLU A 1 248 ? -0.232 -2.782 -13.070 1.00 97.00 248 GLU A CA 1
ATOM 2052 C C . GLU A 1 248 ? 1.067 -3.469 -13.492 1.00 97.00 248 GLU A C 1
ATOM 2054 O O . GLU A 1 248 ? 1.752 -2.976 -14.391 1.00 97.00 248 GLU A O 1
ATOM 2059 N N . HIS A 1 249 ? 1.370 -4.639 -12.926 1.00 96.88 249 HIS A N 1
ATOM 2060 C CA . HIS A 1 249 ? 2.528 -5.435 -13.323 1.00 96.88 249 HIS A CA 1
ATOM 2061 C C . HIS A 1 249 ? 2.457 -5.821 -14.805 1.00 96.88 249 HIS A C 1
ATOM 2063 O O . HIS A 1 249 ? 3.409 -5.604 -15.551 1.00 96.88 249 HIS A O 1
ATOM 2069 N N . ALA A 1 250 ? 1.298 -6.293 -15.273 1.00 98.00 250 ALA A N 1
ATOM 2070 C CA . ALA A 1 250 ? 1.097 -6.633 -16.679 1.00 98.00 250 ALA A CA 1
ATOM 2071 C C . ALA A 1 250 ? 1.234 -5.413 -17.610 1.00 98.00 250 ALA A C 1
ATOM 2073 O O . ALA A 1 250 ? 1.713 -5.536 -18.739 1.00 98.00 250 ALA A O 1
ATOM 2074 N N . ARG A 1 251 ? 0.816 -4.217 -17.170 1.00 97.88 251 ARG A N 1
ATOM 2075 C CA . ARG A 1 251 ? 1.051 -2.972 -17.924 1.00 97.88 251 ARG A CA 1
ATOM 2076 C C . ARG A 1 251 ? 2.539 -2.641 -17.985 1.00 97.88 251 ARG A C 1
ATOM 2078 O O . ARG A 1 251 ? 3.037 -2.324 -19.064 1.00 97.88 251 ARG A O 1
ATOM 2085 N N . TRP A 1 252 ? 3.239 -2.754 -16.861 1.00 97.75 252 TRP A N 1
ATOM 2086 C CA . TRP A 1 252 ? 4.674 -2.505 -16.781 1.00 97.75 252 TRP A CA 1
ATOM 2087 C C . TRP A 1 252 ? 5.478 -3.460 -17.675 1.00 97.75 252 TRP A C 1
ATOM 2089 O O . TRP A 1 252 ? 6.316 -2.990 -18.441 1.00 97.75 252 TRP A O 1
ATOM 2099 N N . GLU A 1 253 ? 5.165 -4.760 -17.676 1.00 97.56 253 GLU A N 1
ATOM 2100 C CA . GLU A 1 253 ? 5.806 -5.754 -18.553 1.00 97.56 253 GLU A CA 1
ATOM 2101 C C . GLU A 1 253 ? 5.637 -5.405 -20.038 1.00 97.56 253 GLU A C 1
ATOM 2103 O O . GLU A 1 253 ? 6.599 -5.449 -20.806 1.00 97.56 253 GLU A O 1
ATOM 2108 N N . ARG A 1 254 ? 4.429 -4.993 -20.451 1.00 97.81 254 ARG A N 1
ATOM 2109 C CA . ARG A 1 254 ? 4.168 -4.560 -21.836 1.00 97.81 254 ARG A CA 1
ATOM 2110 C C . ARG A 1 254 ? 4.967 -3.313 -22.197 1.00 97.81 254 ARG A C 1
ATOM 2112 O O . ARG A 1 254 ? 5.533 -3.241 -23.286 1.00 97.81 254 ARG A O 1
ATOM 2119 N N . GLU A 1 255 ? 5.033 -2.324 -21.307 1.00 97.69 255 GLU A N 1
ATOM 2120 C CA . GLU A 1 255 ? 5.862 -1.138 -21.536 1.00 97.69 255 GLU A CA 1
ATOM 2121 C C . GLU A 1 255 ? 7.347 -1.484 -21.622 1.00 97.69 255 GLU A C 1
ATOM 2123 O O . GLU A 1 255 ? 8.067 -0.934 -22.460 1.00 97.69 255 GLU A O 1
ATOM 2128 N N . GLU A 1 256 ? 7.824 -2.377 -20.758 1.00 97.00 256 GLU A N 1
ATOM 2129 C CA . GLU A 1 256 ? 9.207 -2.823 -20.769 1.00 97.00 256 GLU A CA 1
ATOM 2130 C C . GLU A 1 256 ? 9.531 -3.566 -22.068 1.00 97.00 256 GLU A C 1
ATOM 2132 O O . GLU A 1 256 ? 10.552 -3.276 -22.693 1.00 97.00 256 GLU A O 1
ATOM 2137 N N . GLN A 1 257 ? 8.630 -4.428 -22.544 1.00 97.69 257 GLN A N 1
ATOM 2138 C CA . GLN A 1 257 ? 8.757 -5.085 -23.841 1.00 97.69 257 GLN A CA 1
ATOM 2139 C C . GLN A 1 257 ? 8.846 -4.063 -24.981 1.00 97.69 257 GLN A C 1
ATOM 2141 O O . GLN A 1 257 ? 9.768 -4.131 -25.791 1.00 97.69 257 GLN A O 1
ATOM 2146 N N . VAL A 1 258 ? 7.976 -3.047 -25.005 1.00 98.25 258 VAL A N 1
ATOM 2147 C CA . VAL A 1 258 ? 8.046 -1.967 -26.008 1.00 98.25 258 VAL A CA 1
ATOM 2148 C C . VAL A 1 258 ? 9.377 -1.209 -25.925 1.00 98.25 258 VAL A C 1
ATOM 2150 O O . VAL A 1 258 ? 9.948 -0.839 -26.954 1.00 98.25 258 VAL A O 1
ATOM 2153 N N . ARG A 1 259 ? 9.911 -0.972 -24.718 1.00 97.62 259 ARG A N 1
ATOM 2154 C CA . ARG A 1 259 ? 11.236 -0.352 -24.537 1.00 97.62 259 ARG A CA 1
ATOM 2155 C C . ARG A 1 259 ? 12.354 -1.248 -25.078 1.00 97.62 259 ARG A C 1
ATOM 2157 O O . ARG A 1 259 ? 13.246 -0.722 -25.741 1.00 97.62 259 ARG A O 1
ATOM 2164 N N . ARG A 1 260 ? 12.301 -2.562 -24.835 1.00 97.31 260 ARG A N 1
ATOM 2165 C CA . ARG A 1 260 ? 13.269 -3.541 -25.362 1.00 97.31 260 ARG A CA 1
ATOM 2166 C C . ARG A 1 260 ? 13.221 -3.597 -26.888 1.00 97.31 260 ARG A C 1
ATOM 2168 O O . ARG A 1 260 ? 14.244 -3.372 -27.523 1.00 97.31 260 ARG A O 1
ATOM 2175 N N . GLU A 1 261 ? 12.036 -3.725 -27.480 1.00 97.88 261 GLU A N 1
ATOM 2176 C CA . GLU A 1 261 ? 11.865 -3.720 -28.939 1.00 97.88 261 GLU A CA 1
ATOM 2177 C C . GLU A 1 261 ? 12.371 -2.424 -29.586 1.00 97.88 261 GLU A C 1
ATOM 2179 O O . GLU A 1 261 ? 12.970 -2.449 -30.662 1.00 97.88 261 GLU A O 1
ATOM 2184 N N . ARG A 1 262 ? 12.158 -1.266 -28.946 1.00 98.06 262 ARG A N 1
ATOM 2185 C CA . ARG A 1 262 ? 12.708 0.008 -29.435 1.00 98.06 262 ARG A CA 1
ATOM 2186 C C . ARG A 1 262 ? 14.235 0.021 -29.423 1.00 98.06 262 ARG A C 1
ATOM 2188 O O . ARG A 1 262 ? 14.814 0.528 -30.381 1.00 98.06 262 ARG A O 1
ATOM 2195 N N . ARG A 1 263 ? 14.869 -0.519 -28.376 1.00 97.62 263 ARG A N 1
ATOM 2196 C CA . ARG A 1 263 ? 16.335 -0.636 -28.297 1.00 97.62 263 ARG A CA 1
ATOM 2197 C C . ARG A 1 263 ? 16.864 -1.560 -29.383 1.00 97.62 263 ARG A C 1
ATOM 2199 O O . ARG A 1 263 ? 17.717 -1.133 -30.146 1.00 97.62 263 ARG A O 1
ATOM 2206 N N . GLU A 1 264 ? 16.277 -2.741 -29.545 1.00 97.56 264 GLU A N 1
ATOM 2207 C CA . GLU A 1 264 ? 16.680 -3.677 -30.599 1.00 97.56 264 GLU A CA 1
ATOM 2208 C C . GLU A 1 264 ? 16.540 -3.067 -31.999 1.00 97.56 264 GLU A C 1
ATOM 2210 O O . GLU A 1 264 ? 17.423 -3.213 -32.841 1.00 97.56 264 GLU A O 1
ATOM 2215 N N . ARG A 1 265 ? 15.446 -2.342 -32.274 1.00 98.12 265 ARG A N 1
ATOM 2216 C CA . ARG A 1 265 ? 15.274 -1.642 -33.558 1.00 98.12 265 ARG A CA 1
ATOM 2217 C C . ARG A 1 265 ? 16.332 -0.564 -33.770 1.00 98.12 265 ARG A C 1
ATOM 2219 O O . ARG A 1 265 ? 16.761 -0.363 -34.903 1.00 98.12 265 ARG A O 1
ATOM 2226 N N . TRP A 1 266 ? 16.716 0.147 -32.715 1.00 97.44 266 TRP A N 1
ATOM 2227 C CA . TRP A 1 266 ? 17.764 1.159 -32.784 1.00 97.44 266 TRP A CA 1
ATOM 2228 C C . TRP A 1 266 ? 19.138 0.523 -33.022 1.00 97.44 266 TRP A C 1
ATOM 2230 O O . TRP A 1 266 ? 19.819 0.925 -33.958 1.00 97.44 266 TRP A O 1
ATOM 2240 N N . GLU A 1 267 ? 19.486 -0.536 -32.290 1.00 97.38 267 GLU A N 1
ATOM 2241 C CA . GLU A 1 267 ? 20.731 -1.297 -32.475 1.00 97.38 267 GLU A CA 1
ATOM 2242 C C . GLU A 1 267 ? 20.840 -1.896 -33.883 1.00 97.38 267 GLU A C 1
ATOM 2244 O O . GLU A 1 267 ? 21.896 -1.821 -34.513 1.00 97.38 267 GLU A O 1
ATOM 2249 N N . ARG A 1 268 ? 19.738 -2.433 -34.427 1.00 98.12 268 ARG A N 1
ATOM 2250 C CA . ARG A 1 268 ? 19.695 -2.916 -35.819 1.00 98.12 268 ARG A CA 1
ATOM 2251 C C . ARG A 1 268 ? 19.982 -1.795 -36.814 1.00 98.12 268 ARG A C 1
ATOM 2253 O O . ARG A 1 268 ? 20.794 -1.991 -37.711 1.00 98.12 268 ARG A O 1
ATOM 2260 N N . ARG A 1 269 ? 19.369 -0.619 -36.637 1.00 98.00 269 ARG A N 1
ATOM 2261 C CA . ARG A 1 269 ? 19.631 0.548 -37.497 1.00 98.00 269 ARG A CA 1
ATOM 2262 C C . ARG A 1 269 ? 21.076 1.016 -37.396 1.00 98.00 269 ARG A C 1
ATOM 2264 O O . ARG A 1 269 ? 21.698 1.242 -38.424 1.00 98.00 269 ARG A O 1
ATOM 2271 N N . GLU A 1 270 ? 21.632 1.098 -36.188 1.00 97.62 270 GLU A N 1
ATOM 2272 C CA . GLU A 1 270 ? 23.045 1.445 -36.018 1.00 97.62 270 GLU A CA 1
ATOM 2273 C C . GLU A 1 270 ? 23.973 0.445 -36.714 1.00 97.62 270 GLU A C 1
ATOM 2275 O O . GLU A 1 270 ? 24.964 0.840 -37.328 1.00 97.62 270 GLU A O 1
ATOM 2280 N N . CYS A 1 271 ? 23.662 -0.851 -36.637 1.00 97.50 271 CYS A N 1
ATOM 2281 C CA . CYS A 1 271 ? 24.421 -1.889 -37.324 1.00 97.50 271 CYS A CA 1
ATOM 2282 C C . CYS A 1 271 ? 24.330 -1.739 -38.852 1.00 97.50 271 CYS A C 1
ATOM 2284 O O . CYS A 1 271 ? 25.362 -1.734 -39.524 1.00 97.50 271 CYS A O 1
ATOM 2286 N N . GLU A 1 272 ? 23.126 -1.541 -39.399 1.00 97.69 272 GLU A N 1
ATOM 2287 C CA . GLU A 1 272 ? 22.916 -1.279 -40.829 1.00 97.69 272 GLU A CA 1
ATOM 2288 C C . GLU A 1 272 ? 23.683 -0.038 -41.305 1.00 97.69 272 GLU A C 1
ATOM 2290 O O . GLU A 1 272 ? 24.331 -0.072 -42.353 1.00 97.69 272 GLU A O 1
ATOM 2295 N N . ASP A 1 273 ? 23.658 1.045 -40.530 1.00 97.62 273 ASP A N 1
ATOM 2296 C CA . ASP A 1 273 ? 24.353 2.285 -40.871 1.00 97.62 273 ASP A CA 1
ATOM 2297 C C . ASP A 1 273 ? 25.880 2.120 -40.816 1.00 97.62 273 ASP A C 1
ATOM 2299 O O . ASP A 1 273 ? 26.585 2.649 -41.680 1.00 97.62 273 ASP A O 1
ATOM 2303 N N . ARG A 1 274 ? 26.408 1.324 -39.872 1.00 97.88 274 ARG A N 1
ATOM 2304 C CA . ARG A 1 274 ? 27.835 0.948 -39.847 1.00 97.88 274 ARG A CA 1
ATOM 2305 C C . ARG A 1 274 ? 28.230 0.159 -41.092 1.00 97.88 274 ARG A C 1
ATOM 2307 O O . ARG A 1 274 ? 29.237 0.498 -41.711 1.00 97.88 274 ARG A O 1
ATOM 2314 N N . ILE A 1 275 ? 27.425 -0.828 -41.490 1.00 97.44 275 ILE A N 1
ATOM 2315 C CA . ILE A 1 275 ? 27.671 -1.631 -42.699 1.00 97.44 275 ILE A CA 1
ATOM 2316 C C . ILE A 1 275 ? 27.662 -0.735 -43.944 1.00 97.44 275 ILE A C 1
ATOM 2318 O O . ILE A 1 275 ? 28.590 -0.797 -44.749 1.00 97.44 275 ILE A O 1
ATOM 2322 N N . ARG A 1 276 ? 26.669 0.154 -44.088 1.00 97.50 276 ARG A N 1
ATOM 2323 C CA . ARG A 1 276 ? 26.608 1.112 -45.210 1.00 97.50 276 ARG A CA 1
ATOM 2324 C C . ARG A 1 276 ? 27.824 2.036 -45.240 1.00 97.50 276 ARG A C 1
ATOM 2326 O O . ARG A 1 276 ? 28.379 2.294 -46.308 1.00 97.50 276 ARG A O 1
ATOM 2333 N N . ALA A 1 277 ? 28.254 2.535 -44.082 1.00 96.81 277 ALA A N 1
ATOM 2334 C CA . ALA A 1 277 ? 29.428 3.395 -43.986 1.00 96.81 277 ALA A CA 1
ATOM 2335 C C . ALA A 1 277 ? 30.715 2.655 -44.386 1.00 96.81 277 ALA A C 1
ATOM 2337 O O . ALA A 1 277 ? 31.567 3.232 -45.063 1.00 96.81 277 ALA A O 1
ATOM 2338 N N . GLU A 1 278 ? 30.860 1.389 -43.996 1.00 96.81 278 GLU A N 1
ATOM 2339 C CA . GLU A 1 278 ? 31.997 0.550 -44.372 1.00 96.81 278 GLU A CA 1
ATOM 2340 C C . GLU A 1 278 ? 31.994 0.216 -45.869 1.00 96.81 278 GLU A C 1
ATOM 2342 O O . GLU A 1 278 ? 33.018 0.391 -46.530 1.00 96.81 278 GLU A O 1
ATOM 2347 N N . GLN A 1 279 ? 30.838 -0.144 -46.434 1.00 97.38 279 GLN A N 1
ATOM 2348 C CA . GLN A 1 279 ? 30.677 -0.350 -47.876 1.00 97.38 279 GLN A CA 1
ATOM 2349 C C . GLN A 1 279 ? 3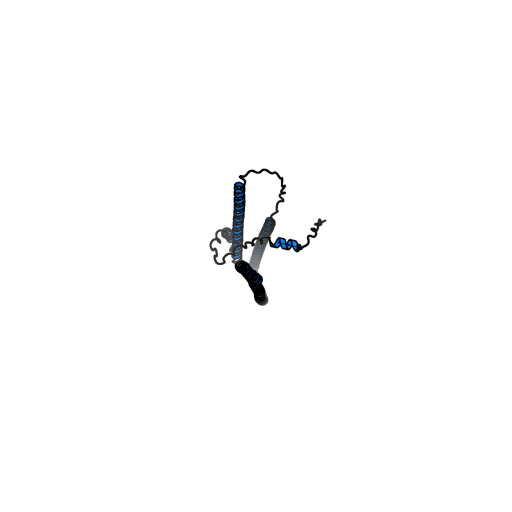1.079 0.904 -48.657 1.00 97.38 279 GLN A C 1
ATOM 2351 O O . GLN A 1 279 ? 31.946 0.826 -49.526 1.00 97.38 279 GLN A O 1
ATOM 2356 N N . ALA A 1 280 ? 30.579 2.083 -48.271 1.00 96.75 280 ALA A N 1
ATOM 2357 C CA . ALA A 1 280 ? 30.953 3.345 -48.907 1.00 96.75 280 ALA A CA 1
ATOM 2358 C C . ALA A 1 280 ? 32.463 3.645 -48.806 1.00 96.75 280 ALA A C 1
ATOM 2360 O O . ALA A 1 280 ? 33.051 4.202 -49.735 1.00 96.75 280 ALA A O 1
ATOM 2361 N N . ARG A 1 281 ? 33.122 3.277 -47.696 1.00 94.88 281 ARG A N 1
ATOM 2362 C CA . ARG A 1 281 ? 34.588 3.383 -47.565 1.00 94.88 281 ARG A CA 1
ATOM 2363 C C . ARG A 1 281 ? 35.301 2.415 -48.506 1.00 94.88 281 ARG A C 1
ATOM 2365 O O . ARG A 1 281 ? 36.248 2.828 -49.172 1.00 94.88 281 ARG A O 1
ATOM 2372 N N . SER A 1 282 ? 34.841 1.168 -48.585 1.00 95.56 282 SER A N 1
ATOM 2373 C CA . SER A 1 282 ? 35.421 0.146 -49.461 1.00 95.56 282 SER A CA 1
ATOM 2374 C C . SER A 1 282 ? 35.283 0.513 -50.943 1.00 95.56 282 SER A C 1
ATOM 2376 O O . SER A 1 282 ? 36.255 0.412 -51.685 1.00 95.56 282 SER A O 1
ATOM 2378 N N . GLU A 1 283 ? 34.136 1.057 -51.358 1.00 95.88 283 GLU A N 1
ATOM 2379 C CA . GLU A 1 283 ? 33.901 1.529 -52.724 1.00 95.88 283 GLU A CA 1
ATOM 2380 C C . GLU A 1 283 ? 34.800 2.714 -53.080 1.00 95.88 283 GLU A C 1
ATOM 2382 O O . GLU A 1 283 ? 35.368 2.754 -54.170 1.00 95.88 283 GLU A O 1
ATOM 2387 N N . ARG A 1 284 ? 34.975 3.677 -52.163 1.00 95.44 284 ARG A N 1
ATOM 2388 C CA . ARG A 1 284 ? 35.915 4.795 -52.363 1.00 95.44 284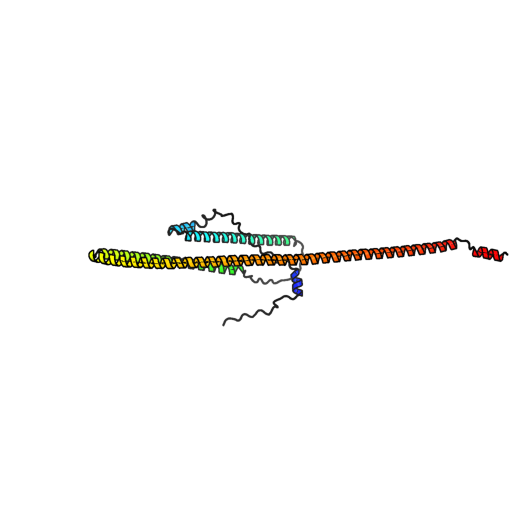 ARG A CA 1
ATOM 2389 C C . ARG A 1 284 ? 37.354 4.304 -52.472 1.00 95.44 284 ARG A C 1
ATOM 2391 O O . ARG A 1 284 ? 38.086 4.782 -53.333 1.00 95.44 284 ARG A O 1
ATOM 2398 N N . ALA A 1 285 ? 37.752 3.345 -51.637 1.00 95.06 285 ALA A N 1
ATOM 2399 C CA . ALA A 1 285 ? 39.080 2.745 -51.707 1.00 95.06 285 ALA A CA 1
ATOM 2400 C C . ALA A 1 285 ? 39.287 1.981 -53.025 1.00 95.06 285 ALA A C 1
ATOM 2402 O O . ALA A 1 285 ? 40.337 2.118 -53.645 1.00 95.06 285 ALA A O 1
ATOM 2403 N N . ALA A 1 286 ? 38.283 1.230 -53.487 1.00 95.38 286 ALA A N 1
ATOM 2404 C CA . ALA A 1 286 ? 38.322 0.522 -54.763 1.00 95.38 286 ALA A CA 1
ATOM 2405 C C . ALA A 1 286 ? 38.428 1.490 -55.952 1.00 95.38 286 ALA A C 1
ATOM 2407 O O . ALA A 1 286 ? 39.289 1.302 -56.807 1.00 95.38 286 ALA A O 1
ATOM 2408 N N . LYS A 1 287 ? 37.622 2.563 -55.969 1.00 95.12 287 LYS A N 1
ATOM 2409 C CA . LYS A 1 287 ? 37.712 3.628 -56.983 1.00 95.12 287 LYS A CA 1
ATOM 2410 C C . LYS A 1 287 ? 39.085 4.294 -56.978 1.00 95.12 287 LYS A C 1
ATOM 2412 O O . LYS A 1 287 ? 39.696 4.417 -58.030 1.00 95.12 287 LYS A O 1
ATOM 2417 N N . SER A 1 288 ? 39.607 4.641 -55.800 1.00 94.69 288 SER A N 1
ATOM 2418 C CA . SER A 1 288 ? 40.939 5.240 -55.673 1.00 94.69 288 SER A CA 1
ATOM 2419 C C . SER A 1 288 ? 42.056 4.310 -56.154 1.00 94.69 288 SER A C 1
ATOM 2421 O O . SER A 1 288 ? 43.002 4.798 -56.763 1.00 94.69 288 SER A O 1
ATOM 2423 N N . ARG A 1 289 ? 41.975 2.998 -55.885 1.00 94.19 289 ARG A N 1
ATOM 2424 C CA . ARG A 1 289 ? 42.948 2.012 -56.390 1.00 94.19 289 ARG A CA 1
ATOM 2425 C C . ARG A 1 289 ? 42.880 1.898 -57.906 1.00 94.19 289 ARG A C 1
ATOM 2427 O O . ARG A 1 289 ? 43.904 1.996 -58.560 1.00 94.19 289 ARG A O 1
ATOM 2434 N N . TRP A 1 290 ? 41.675 1.784 -58.459 1.00 95.06 290 TRP A N 1
ATOM 2435 C CA . TRP A 1 290 ? 41.483 1.744 -59.905 1.00 95.06 290 TRP A CA 1
ATOM 2436 C C . TRP A 1 290 ? 42.016 3.011 -60.592 1.00 95.06 290 TRP A C 1
ATOM 2438 O O . TRP A 1 290 ? 42.723 2.916 -61.588 1.00 95.06 290 TRP A O 1
ATOM 2448 N N . GLU A 1 291 ? 41.758 4.199 -60.034 1.00 95.12 291 GLU A N 1
ATOM 2449 C CA . GLU A 1 291 ? 42.320 5.459 -60.543 1.00 95.12 291 GLU A CA 1
ATOM 2450 C C . GLU A 1 291 ? 43.857 5.480 -60.492 1.00 95.12 291 GLU A C 1
ATOM 2452 O O . GLU A 1 291 ? 44.491 6.001 -61.410 1.00 95.12 291 GLU A O 1
ATOM 2457 N N . GLN A 1 292 ? 44.465 4.917 -59.441 1.00 93.94 292 GLN A N 1
ATOM 2458 C CA . GLN A 1 292 ? 45.921 4.764 -59.343 1.00 93.94 292 GLN A CA 1
ATOM 2459 C C . GLN A 1 292 ? 46.459 3.790 -60.395 1.00 93.94 292 GLN A C 1
ATOM 2461 O O . GLN A 1 292 ? 47.438 4.116 -61.061 1.00 93.94 292 GLN A O 1
ATOM 2466 N N . ASP A 1 293 ? 45.802 2.647 -60.595 1.00 93.50 293 ASP A N 1
ATOM 2467 C CA . ASP A 1 293 ? 46.196 1.646 -61.590 1.00 93.50 293 ASP A CA 1
ATOM 2468 C C . ASP A 1 293 ? 46.110 2.210 -63.017 1.00 93.50 293 ASP A C 1
ATOM 2470 O O . ASP A 1 293 ? 47.022 2.008 -63.819 1.00 93.50 293 ASP A O 1
ATOM 2474 N N . VAL A 1 294 ? 45.057 2.977 -63.329 1.00 93.62 294 VAL A N 1
ATOM 2475 C CA . VAL A 1 294 ? 44.902 3.664 -64.623 1.00 93.62 294 VAL A CA 1
ATOM 2476 C C . VAL A 1 294 ? 46.025 4.679 -64.844 1.00 93.62 294 VAL A C 1
ATOM 2478 O O . VAL A 1 294 ? 46.614 4.704 -65.925 1.00 93.62 294 VAL A O 1
ATOM 2481 N N . ARG A 1 295 ? 46.363 5.491 -63.830 1.00 92.31 295 ARG A N 1
ATOM 2482 C CA . ARG A 1 295 ? 47.491 6.437 -63.916 1.00 92.31 295 ARG A CA 1
ATOM 2483 C C . ARG A 1 295 ? 48.817 5.713 -64.121 1.00 92.31 295 ARG A C 1
ATOM 2485 O O . ARG A 1 295 ? 49.568 6.094 -65.008 1.00 92.31 295 ARG A O 1
ATOM 2492 N N . ALA A 1 296 ? 49.068 4.644 -63.368 1.00 91.69 296 ALA A N 1
ATOM 2493 C CA . ALA A 1 296 ? 50.287 3.852 -63.494 1.00 91.69 296 ALA A CA 1
ATOM 2494 C C . ALA A 1 296 ? 50.414 3.187 -64.877 1.00 91.69 296 ALA A C 1
ATOM 2496 O O . ALA A 1 296 ? 51.514 3.105 -65.423 1.00 91.69 296 ALA A O 1
ATOM 2497 N N . CYS A 1 297 ? 49.304 2.732 -65.470 1.00 91.19 297 CYS A N 1
ATOM 2498 C CA . CYS A 1 297 ? 49.300 2.217 -66.841 1.00 91.19 297 CYS A CA 1
ATOM 2499 C C . CYS A 1 297 ? 49.616 3.319 -67.859 1.00 91.19 297 CYS A C 1
ATOM 2501 O O . CYS A 1 297 ? 50.465 3.110 -68.720 1.00 91.19 297 CYS A O 1
ATOM 2503 N N . ALA A 1 298 ? 49.005 4.500 -67.726 1.00 89.69 298 ALA A N 1
ATOM 2504 C CA . ALA A 1 298 ? 49.284 5.635 -68.605 1.00 89.69 298 ALA A CA 1
ATOM 2505 C C . ALA A 1 298 ? 50.745 6.113 -68.494 1.00 89.69 298 ALA A C 1
ATOM 2507 O O . ALA A 1 298 ? 51.386 6.385 -69.504 1.00 89.69 298 ALA A O 1
ATOM 2508 N N . GLU A 1 299 ? 51.302 6.172 -67.281 1.00 88.69 299 GLU A N 1
ATOM 2509 C CA . GLU A 1 299 ? 52.715 6.506 -67.052 1.00 88.69 299 GLU A CA 1
ATOM 2510 C C . GLU A 1 299 ? 53.656 5.483 -67.704 1.00 88.69 299 GLU A C 1
ATOM 2512 O O . GLU A 1 299 ? 54.663 5.868 -68.297 1.00 88.69 299 GLU A O 1
ATOM 2517 N N . ARG A 1 300 ? 53.316 4.187 -67.653 1.00 86.06 300 ARG A N 1
ATOM 2518 C CA . ARG A 1 300 ? 54.069 3.133 -68.349 1.00 86.06 300 ARG A CA 1
ATOM 2519 C C . ARG A 1 300 ? 53.996 3.258 -69.864 1.00 86.06 300 ARG A C 1
ATOM 2521 O O . ARG A 1 300 ? 55.035 3.164 -70.499 1.00 86.06 300 ARG A O 1
ATOM 2528 N N . GLU A 1 301 ? 52.818 3.506 -70.435 1.00 81.06 301 GLU A N 1
ATOM 2529 C CA . GLU A 1 301 ? 52.677 3.720 -71.883 1.00 81.06 301 GLU A CA 1
ATOM 2530 C C . GLU A 1 301 ? 53.516 4.914 -72.361 1.00 81.06 301 GLU A C 1
ATOM 2532 O O . GLU A 1 301 ? 54.191 4.820 -73.383 1.00 81.06 301 GLU A O 1
ATOM 2537 N N . VAL A 1 302 ? 53.544 6.009 -71.590 1.00 81.06 302 VAL A N 1
ATOM 2538 C CA . VAL A 1 302 ? 54.394 7.173 -71.888 1.00 81.06 302 VAL A CA 1
ATOM 2539 C C . VAL A 1 302 ? 55.880 6.808 -71.838 1.00 81.06 302 VAL A C 1
ATOM 2541 O O . VAL A 1 302 ? 56.632 7.224 -72.717 1.00 81.06 302 VAL A O 1
ATOM 2544 N N . LEU A 1 303 ? 56.319 6.036 -70.840 1.00 76.50 303 LEU A N 1
ATOM 2545 C CA . LEU A 1 303 ? 57.709 5.577 -70.749 1.00 76.50 303 LEU A CA 1
ATOM 2546 C C . LEU A 1 303 ? 58.076 4.632 -71.906 1.00 76.50 303 LEU A C 1
ATOM 2548 O O . LEU A 1 303 ? 59.109 4.827 -72.543 1.00 76.50 303 LEU A O 1
ATOM 2552 N N . ASP A 1 304 ? 57.205 3.682 -72.246 1.00 78.38 304 ASP A N 1
ATOM 2553 C CA . ASP A 1 304 ? 57.402 2.755 -73.367 1.00 78.38 304 ASP A CA 1
ATOM 2554 C C . ASP A 1 304 ? 57.454 3.485 -74.726 1.00 78.38 304 ASP A C 1
ATOM 2556 O O . ASP A 1 304 ? 58.195 3.084 -75.631 1.00 78.38 304 ASP A O 1
ATOM 2560 N N . ASP A 1 305 ? 56.696 4.574 -74.888 1.00 73.06 305 ASP A N 1
ATOM 2561 C CA . ASP A 1 305 ? 56.744 5.431 -76.078 1.00 73.06 305 ASP A CA 1
ATOM 2562 C C . ASP A 1 305 ? 58.028 6.276 -76.157 1.00 73.06 305 ASP A C 1
ATOM 2564 O O . ASP A 1 305 ? 58.473 6.593 -77.264 1.00 73.06 305 ASP A O 1
ATOM 2568 N N . MET A 1 306 ? 58.658 6.592 -75.021 1.00 65.31 306 MET A N 1
ATOM 2569 C CA . MET A 1 306 ? 59.962 7.267 -74.963 1.00 65.31 306 MET A CA 1
ATOM 2570 C C . MET A 1 306 ? 61.133 6.304 -75.215 1.00 65.31 306 MET A C 1
ATOM 2572 O O . MET A 1 306 ? 62.118 6.695 -75.845 1.00 65.31 306 MET A O 1
ATOM 2576 N N . ASP A 1 307 ? 61.014 5.047 -74.780 1.00 67.81 307 ASP A N 1
ATOM 2577 C CA . ASP A 1 307 ? 62.028 4.002 -74.983 1.00 67.81 307 ASP A CA 1
ATOM 2578 C C . ASP A 1 307 ? 61.967 3.364 -76.380 1.00 67.81 307 ASP A C 1
ATOM 2580 O O . ASP A 1 307 ? 62.932 2.745 -76.845 1.00 67.81 307 ASP A O 1
ATOM 2584 N N . ARG A 1 308 ? 60.860 3.539 -77.114 1.00 59.28 308 ARG A N 1
ATOM 2585 C CA . ARG A 1 308 ? 60.824 3.234 -78.546 1.00 59.28 308 ARG A CA 1
ATOM 2586 C C . ARG A 1 308 ? 61.673 4.271 -79.288 1.00 59.28 308 ARG A C 1
ATOM 2588 O O . ARG A 1 308 ? 61.240 5.417 -79.415 1.00 59.28 308 ARG A O 1
ATOM 2595 N N . PRO A 1 309 ? 62.823 3.894 -79.893 1.00 57.25 309 PRO A N 1
ATOM 2596 C CA . PRO A 1 309 ? 63.502 4.802 -80.803 1.00 57.25 309 PRO A CA 1
ATOM 2597 C C . PRO A 1 309 ? 62.479 5.189 -81.867 1.00 57.25 309 PRO A C 1
ATOM 2599 O O . PRO A 1 309 ? 61.730 4.312 -82.318 1.00 57.25 309 PRO A O 1
ATOM 2602 N N . PRO A 1 310 ? 62.389 6.469 -82.246 1.00 62.31 310 PRO A N 1
ATOM 2603 C CA . PRO A 1 310 ? 61.289 6.974 -83.042 1.00 62.31 310 PRO A CA 1
ATOM 2604 C C . PRO A 1 310 ? 61.250 6.221 -84.370 1.00 62.31 310 PRO A C 1
ATOM 2606 O O . PRO A 1 310 ? 61.924 6.573 -85.336 1.00 62.31 310 PRO A O 1
ATOM 2609 N N . ARG A 1 311 ? 60.430 5.164 -84.440 1.00 56.53 311 ARG A N 1
ATOM 2610 C CA . ARG A 1 311 ? 60.216 4.379 -85.661 1.00 56.53 311 ARG A CA 1
ATOM 2611 C C . ARG A 1 311 ? 59.709 5.295 -86.768 1.00 56.53 311 ARG A C 1
ATOM 2613 O O . ARG A 1 311 ? 60.015 5.069 -87.929 1.00 56.53 311 ARG A O 1
ATOM 2620 N N . ARG A 1 312 ? 59.022 6.382 -86.398 1.00 56.72 312 ARG A N 1
ATOM 2621 C CA . ARG A 1 312 ? 58.628 7.470 -87.297 1.00 56.72 312 ARG A CA 1
ATOM 2622 C C . ARG A 1 312 ? 59.810 8.294 -87.821 1.00 56.72 312 ARG A C 1
ATOM 2624 O O . ARG A 1 312 ? 59.783 8.636 -88.993 1.00 56.72 312 ARG A O 1
ATOM 2631 N N . LEU A 1 313 ? 60.860 8.546 -87.035 1.00 58.06 313 LEU A N 1
ATOM 2632 C CA . LEU A 1 313 ? 62.083 9.204 -87.525 1.00 58.06 313 LEU A CA 1
ATOM 2633 C C . LEU A 1 313 ? 62.947 8.251 -88.358 1.00 58.06 313 LEU A C 1
ATOM 2635 O O . LEU A 1 313 ? 63.484 8.676 -89.371 1.00 58.06 313 LEU A O 1
ATOM 2639 N N . LEU A 1 314 ? 63.021 6.960 -88.019 1.00 59.78 314 LEU A N 1
ATOM 2640 C CA . LEU A 1 314 ? 63.713 5.976 -88.862 1.00 59.78 314 LEU A CA 1
ATOM 2641 C C . LEU A 1 314 ? 62.981 5.729 -90.193 1.00 59.78 314 LEU A C 1
ATOM 2643 O O . LEU A 1 314 ? 63.635 5.635 -91.226 1.00 59.78 314 LEU A O 1
ATOM 2647 N N . HIS A 1 315 ? 61.643 5.686 -90.214 1.00 58.81 315 HIS A N 1
ATOM 2648 C CA . HIS A 1 315 ? 60.873 5.628 -91.464 1.00 58.81 315 HIS A CA 1
ATOM 2649 C C . HIS A 1 315 ? 60.930 6.941 -92.260 1.00 58.81 315 HIS A C 1
ATOM 2651 O O . HIS A 1 315 ? 61.018 6.883 -93.484 1.00 58.81 315 HIS A O 1
ATOM 2657 N N . ALA A 1 316 ? 60.946 8.104 -91.600 1.00 58.53 316 ALA A N 1
ATOM 2658 C CA . ALA A 1 316 ? 61.131 9.392 -92.271 1.00 58.53 316 ALA A CA 1
ATOM 2659 C C . ALA A 1 316 ? 62.539 9.528 -92.875 1.00 58.53 316 ALA A C 1
ATOM 2661 O O . ALA A 1 316 ? 62.673 9.949 -94.018 1.00 58.53 316 ALA A O 1
ATOM 2662 N N . LEU A 1 317 ? 63.589 9.092 -92.173 1.00 59.62 317 LEU A N 1
ATOM 2663 C CA . LEU A 1 317 ? 64.956 9.090 -92.705 1.00 59.62 317 LEU A CA 1
ATOM 2664 C C . LEU A 1 317 ? 65.139 8.064 -93.833 1.00 59.62 317 LEU A C 1
ATOM 2666 O O . LEU A 1 317 ? 65.885 8.317 -94.775 1.00 59.62 317 LEU A O 1
ATOM 2670 N N . ARG A 1 318 ? 64.417 6.937 -93.793 1.00 65.19 318 ARG A N 1
ATOM 2671 C CA . ARG A 1 318 ? 64.425 5.937 -94.872 1.00 65.19 318 ARG A CA 1
ATOM 2672 C C . ARG A 1 318 ? 63.683 6.406 -96.129 1.00 65.19 318 ARG A C 1
ATOM 2674 O O . ARG A 1 318 ? 64.062 6.002 -97.215 1.00 65.19 318 ARG A O 1
ATOM 2681 N N . ALA A 1 319 ? 62.673 7.267 -95.985 1.00 60.16 319 ALA A N 1
ATOM 2682 C CA . ALA A 1 319 ? 61.964 7.891 -97.107 1.00 60.16 319 ALA A CA 1
ATOM 2683 C C . ALA A 1 319 ? 62.723 9.086 -97.713 1.00 60.16 319 ALA A C 1
ATOM 2685 O O . ALA A 1 319 ? 62.516 9.419 -98.870 1.00 60.16 319 ALA A O 1
ATOM 2686 N N . VAL A 1 320 ? 63.608 9.731 -96.946 1.00 63.38 320 VAL A N 1
ATOM 2687 C CA . VAL A 1 320 ? 64.497 10.802 -97.440 1.00 63.38 320 VAL A CA 1
ATOM 2688 C C . VAL A 1 320 ? 65.745 10.238 -98.140 1.00 63.38 320 VAL A C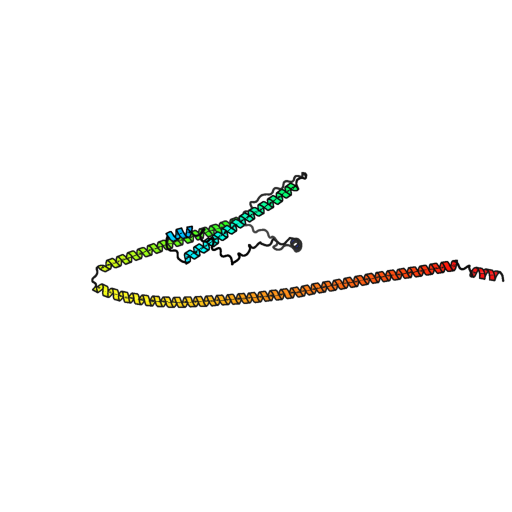 1
ATOM 2690 O O . VAL A 1 320 ? 66.418 10.950 -98.876 1.00 63.38 320 VAL A O 1
ATOM 2693 N N . THR A 1 321 ? 66.058 8.957 -97.929 1.00 60.59 321 THR A N 1
ATOM 2694 C CA . THR A 1 321 ? 67.219 8.269 -98.527 1.00 60.59 321 THR A CA 1
ATOM 2695 C C . THR A 1 321 ? 66.863 7.341 -99.698 1.00 60.59 321 THR A C 1
ATOM 2697 O O . THR A 1 321 ? 67.748 6.648 -100.199 1.00 60.59 321 THR A O 1
ATOM 2700 N N . SER A 1 322 ? 65.603 7.342 -100.153 1.00 47.09 322 SER A N 1
ATOM 2701 C CA . SER A 1 322 ? 65.113 6.658 -101.365 1.00 47.09 322 SER A CA 1
ATOM 2702 C C . SER A 1 322 ? 64.672 7.658 -102.421 1.00 47.09 322 SER A C 1
ATOM 2704 O O . SER A 1 322 ? 65.019 7.461 -103.602 1.00 47.09 322 SER A O 1
#

Foldseek 3Di:
DPDDDDDDPDDPPDDDPVVVVVVVPDDPDPPDPDDDDDPPPDPCPPQCCPPQVVVVVVVVVVHDDDPVRVVVSVVVSVVVVVVVVVVVVVVVVVVVVVVVVVVVVVVVVVVPPDDDDDDDDDDDDPDPPPPPVVVVVVVVVVVVVVVVVVVVVVVVVVVVVVVVVVVVVVVVVVVVVVVVPDDVVVVVVVVVVVVVVVVVVVVVVVVVVVVVVVVVVVVVVVVVVVVVVVVVVVVVVVVVVVVVVVVVVVVVVVVVVVVVVVVVVVVVVVVVVVVVVVVVVVVVVVVVVVVVVVVVVVVVVVVVCVVPPPVVVVVVVVVVVD

Sequence (322 aa):
MPRRRKLCSEAPSHPSPEEFKNMRYLPPPPRRRIPPPVPSGLEPYLEYEDTVQPLVEELKAQGPLDRADHLLLYRLARLRQTDSKRAEFHKEDARAEQISVRDDEDRRKEKDSSPSQVDEPNLTTEEPAVSRSSLTHARQQKAVRNAERAVLERLEAIRHATLQQNELQRQAERQLRQKQGEPHAKVNAEWRDQDKETSAQAAQLESIREMHSKHIKELHERQERDRLEREQSEERARMEQSRQEKEEHARWEREEQVRRERRERWERRECEDRIRAEQARSERAAKSRWEQDVRACAEREVLDDMDRPPRRLLHALRAVTS

Secondary structure (DSSP, 8-state):
-PPPPPPP----SS--HHHHHHHTTSPPPPP--PPPPPPTT---TTSHHHHHHHHHHHHHTTSPPPHHHHHHHHHHHHHHHHHHHHHHHHHHHHHHHHHHHHHHHHHHHHH--S-----------------HHHHHHHHHHHHHHHHHHHHHHHHHHHHHHHHHHHHHHHHHHHHHHHGGGS-HHHHHHHHHHHHHHHHHHHHHHHHHHHHHHHHHHHHHHHHHHHHHHHHHHHHHHHHHHHHHHHHHHHHHHHHHHHHHHHHHHHHHHHHHHHHHHHHHHHHHHHHHHHHHHHHHHHHHHHHHHHHS--HHHHHHHHHH--

Organism: NCBI:txid1111947